Protein AF-A0A521GLN8-F1 (afdb_monomer)

Structure (mmCIF, N/CA/C/O backbone):
data_AF-A0A521GLN8-F1
#
_entry.id   AF-A0A521GLN8-F1
#
loop_
_atom_site.group_PDB
_atom_site.id
_atom_site.type_symbol
_atom_site.label_atom_id
_atom_site.label_alt_id
_atom_site.label_comp_id
_atom_site.label_asym_id
_atom_site.label_entity_id
_atom_site.label_seq_id
_atom_site.pdbx_PDB_ins_code
_atom_site.Cartn_x
_atom_site.Cartn_y
_atom_site.Cartn_z
_atom_site.occupancy
_atom_site.B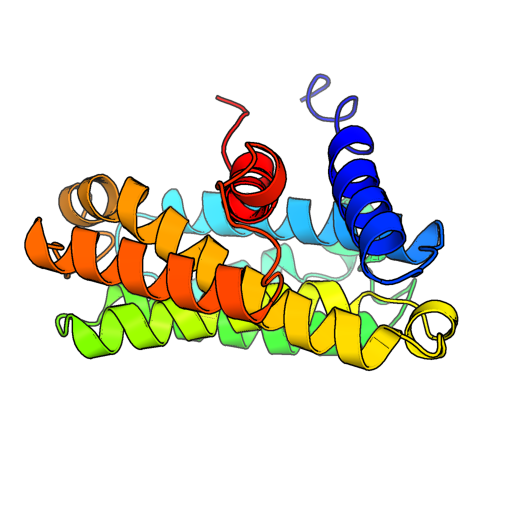_iso_or_equiv
_atom_site.auth_seq_id
_atom_site.auth_comp_id
_atom_site.auth_asym_id
_atom_site.auth_atom_id
_atom_site.pdbx_PDB_model_num
ATOM 1 N N . MET A 1 1 ? 22.378 -2.886 12.777 1.00 43.31 1 MET A N 1
ATOM 2 C CA . MET A 1 1 ? 21.955 -2.463 11.423 1.00 43.31 1 MET A CA 1
ATOM 3 C C . MET A 1 1 ? 22.445 -3.387 10.306 1.00 43.31 1 MET A C 1
ATOM 5 O O . MET A 1 1 ? 21.833 -3.353 9.256 1.00 43.31 1 MET A O 1
ATOM 9 N N . GLU A 1 2 ? 23.444 -4.259 10.505 1.00 36.38 2 GLU A N 1
ATOM 10 C CA . GLU A 1 2 ? 23.950 -5.157 9.438 1.00 36.38 2 GLU A CA 1
ATOM 11 C C . GLU A 1 2 ? 23.049 -6.364 9.086 1.00 36.38 2 GLU A C 1
ATOM 13 O O . GLU A 1 2 ? 23.206 -6.969 8.029 1.00 36.38 2 GLU A O 1
ATOM 18 N N . GLU A 1 3 ? 22.076 -6.739 9.925 1.00 34.47 3 GLU A N 1
ATOM 19 C CA . GLU A 1 3 ? 21.264 -7.949 9.682 1.00 34.47 3 GLU A CA 1
ATOM 20 C C . GLU A 1 3 ? 20.034 -7.710 8.775 1.00 34.47 3 GLU A C 1
ATOM 22 O O . GLU A 1 3 ? 19.452 -8.655 8.235 1.00 34.47 3 GLU A O 1
ATOM 27 N N . VAL A 1 4 ? 19.657 -6.444 8.550 1.00 43.12 4 VAL A N 1
ATOM 28 C CA . VAL A 1 4 ? 18.486 -6.047 7.738 1.00 43.12 4 VAL A CA 1
ATOM 29 C C . VAL A 1 4 ? 18.801 -6.054 6.233 1.00 43.12 4 VAL A C 1
ATOM 31 O O . VAL A 1 4 ? 17.914 -6.278 5.407 1.00 43.12 4 VAL A O 1
ATOM 34 N N . GLU A 1 5 ? 20.067 -5.893 5.841 1.00 40.91 5 GLU A N 1
ATOM 35 C CA . GLU A 1 5 ? 20.466 -5.801 4.428 1.00 40.91 5 GLU A CA 1
ATOM 36 C C . GLU A 1 5 ? 20.380 -7.130 3.664 1.00 40.91 5 GLU A C 1
ATOM 38 O O . GLU A 1 5 ? 20.088 -7.138 2.470 1.00 40.91 5 GLU A O 1
ATOM 43 N N . ARG A 1 6 ? 20.532 -8.285 4.327 1.00 41.47 6 ARG A N 1
ATOM 44 C CA . ARG A 1 6 ? 20.623 -9.585 3.625 1.00 41.47 6 ARG A CA 1
ATOM 45 C C . ARG A 1 6 ? 19.286 -10.263 3.289 1.00 41.47 6 ARG A C 1
ATOM 47 O O . ARG A 1 6 ? 19.294 -11.312 2.651 1.00 41.47 6 ARG A O 1
ATOM 54 N N . ARG A 1 7 ? 18.126 -9.714 3.684 1.00 43.84 7 ARG A N 1
ATOM 55 C CA . ARG A 1 7 ? 16.803 -10.367 3.478 1.00 43.84 7 ARG A CA 1
ATOM 56 C C . ARG A 1 7 ? 15.913 -9.736 2.394 1.00 43.84 7 ARG A C 1
ATOM 58 O O . ARG A 1 7 ? 14.871 -10.317 2.067 1.00 43.84 7 ARG A O 1
ATOM 65 N N . ARG A 1 8 ? 16.330 -8.606 1.807 1.00 50.22 8 ARG A N 1
ATOM 66 C CA . ARG A 1 8 ? 15.530 -7.743 0.908 1.00 50.22 8 ARG A CA 1
ATOM 67 C C . ARG A 1 8 ? 14.998 -8.425 -0.382 1.00 50.22 8 ARG A C 1
ATOM 69 O O . ARG A 1 8 ? 13.812 -8.263 -0.663 1.00 50.22 8 ARG A O 1
ATOM 76 N N . PRO A 1 9 ? 15.751 -9.278 -1.114 1.00 48.75 9 PRO A N 1
ATOM 77 C CA . PRO A 1 9 ? 15.287 -9.831 -2.403 1.00 48.75 9 PRO A CA 1
ATOM 78 C C . PRO A 1 9 ? 14.216 -10.934 -2.295 1.00 48.75 9 PRO A C 1
ATOM 80 O O . PRO A 1 9 ? 13.487 -11.210 -3.248 1.00 48.75 9 PRO A O 1
ATOM 83 N N . SER A 1 10 ? 14.101 -11.603 -1.140 1.00 59.25 10 SER A N 1
ATOM 84 C CA . SER A 1 10 ? 13.395 -12.895 -1.051 1.00 59.25 10 SER A CA 1
ATOM 85 C C . SER A 1 10 ? 11.862 -12.818 -1.096 1.00 59.25 10 SER A C 1
ATOM 87 O O . SER A 1 10 ? 11.209 -13.837 -1.335 1.00 59.25 10 SER A O 1
ATOM 89 N N . ARG A 1 11 ? 11.270 -11.644 -0.831 1.00 67.44 11 ARG A N 1
ATOM 90 C CA . ARG A 1 11 ? 9.807 -11.473 -0.729 1.00 67.44 11 ARG A CA 1
ATOM 91 C C . ARG A 1 11 ? 9.187 -10.921 -2.003 1.00 67.44 11 ARG A C 1
ATOM 93 O O . A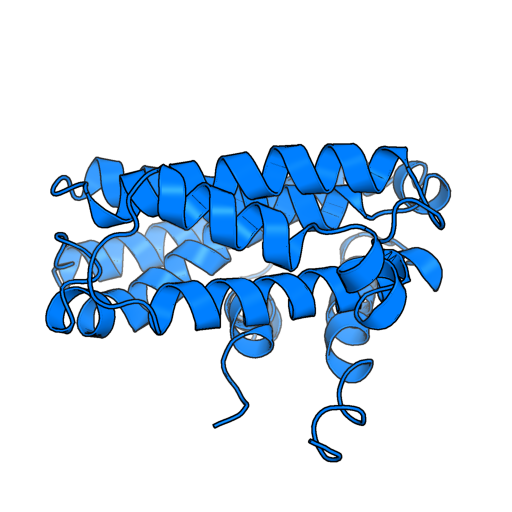RG A 1 11 ? 8.209 -11.495 -2.470 1.00 67.44 11 ARG A O 1
ATOM 100 N N . VAL A 1 12 ? 9.782 -9.884 -2.591 1.00 77.31 12 VAL A N 1
ATOM 101 C CA . VAL A 1 12 ? 9.307 -9.326 -3.866 1.00 77.31 12 VAL A CA 1
ATOM 102 C C . VAL A 1 12 ? 9.364 -10.376 -4.967 1.00 77.31 12 VAL A C 1
ATOM 104 O O . VAL A 1 12 ? 8.369 -10.563 -5.660 1.00 77.31 12 VAL A O 1
ATOM 107 N N . GLY A 1 13 ? 10.439 -11.174 -5.011 1.00 77.62 13 GLY A N 1
ATOM 108 C CA . GLY A 1 13 ? 10.550 -12.311 -5.926 1.00 77.62 13 GLY A CA 1
ATOM 109 C C . GLY A 1 13 ? 9.404 -13.327 -5.809 1.00 77.62 13 GLY A C 1
ATOM 110 O O . GLY A 1 13 ? 9.037 -13.958 -6.792 1.00 77.62 13 GLY A O 1
ATOM 111 N N . ARG A 1 14 ? 8.778 -13.473 -4.630 1.00 78.38 14 ARG A N 1
ATOM 112 C CA . ARG A 1 14 ? 7.588 -14.330 -4.475 1.00 78.38 14 ARG A CA 1
ATOM 113 C C . ARG A 1 14 ? 6.336 -13.675 -5.043 1.00 78.38 14 ARG A C 1
ATOM 115 O O . ARG A 1 14 ? 5.504 -14.381 -5.600 1.00 78.38 14 ARG A O 1
ATOM 122 N N . TYR A 1 15 ? 6.172 -12.362 -4.889 1.00 77.12 15 TYR A N 1
ATOM 123 C CA . TYR A 1 15 ? 5.013 -11.651 -5.438 1.00 77.12 15 TYR A CA 1
ATOM 124 C C . TYR A 1 15 ? 5.060 -11.618 -6.955 1.00 77.12 15 TYR A C 1
ATOM 126 O O . TYR A 1 15 ? 4.051 -11.925 -7.585 1.00 77.12 15 TYR A O 1
ATOM 134 N N . SER A 1 16 ? 6.225 -11.316 -7.527 1.00 84.50 16 SER A N 1
ATOM 135 C CA . SER A 1 16 ? 6.416 -11.346 -8.973 1.00 84.50 16 SER A CA 1
ATOM 136 C C . SER A 1 16 ? 6.277 -12.759 -9.530 1.00 84.50 16 SER A C 1
ATOM 138 O O . SER A 1 16 ? 5.596 -12.920 -10.536 1.00 84.50 16 SER A O 1
ATOM 140 N N . ALA A 1 17 ? 6.783 -13.793 -8.845 1.00 81.38 17 ALA A N 1
ATOM 141 C CA . ALA A 1 17 ? 6.547 -15.185 -9.243 1.00 81.38 17 ALA A CA 1
ATOM 142 C C . ALA A 1 17 ? 5.055 -15.549 -9.239 1.00 81.38 17 ALA A C 1
ATOM 144 O O . ALA A 1 17 ? 4.552 -16.089 -10.215 1.00 81.38 17 ALA A O 1
ATOM 145 N N . ILE A 1 18 ? 4.314 -15.198 -8.182 1.00 82.19 18 ILE A N 1
ATOM 146 C CA . ILE A 1 18 ? 2.869 -15.456 -8.126 1.00 82.19 18 ILE A CA 1
ATOM 147 C C . ILE A 1 18 ? 2.135 -14.689 -9.228 1.00 82.19 18 ILE A C 1
ATOM 149 O O . ILE A 1 18 ? 1.256 -15.239 -9.887 1.00 82.19 18 ILE A O 1
ATOM 153 N N . ALA A 1 19 ? 2.459 -13.415 -9.431 1.00 84.81 19 ALA A N 1
ATOM 154 C CA . ALA A 1 19 ? 1.845 -12.631 -10.489 1.00 84.81 19 ALA A CA 1
ATOM 155 C C . ALA A 1 19 ? 2.188 -13.200 -11.883 1.00 84.81 19 ALA A C 1
ATOM 157 O O . ALA A 1 19 ? 1.313 -13.258 -12.748 1.00 84.81 19 ALA A O 1
ATOM 158 N N . GLY A 1 20 ? 3.402 -13.719 -12.069 1.00 87.06 20 GLY A N 1
ATOM 159 C CA . GLY A 1 20 ? 3.799 -14.479 -13.251 1.00 87.06 20 GLY A CA 1
ATOM 160 C C . GLY A 1 20 ? 2.980 -15.749 -13.443 1.00 87.06 20 GLY A C 1
ATOM 161 O O . GLY A 1 20 ? 2.383 -15.927 -14.500 1.00 87.06 20 GLY A O 1
ATOM 162 N N . ASP A 1 21 ? 2.839 -16.574 -12.410 1.00 85.38 21 ASP A N 1
ATOM 163 C CA . ASP A 1 21 ? 2.072 -17.822 -12.474 1.00 85.38 21 ASP A CA 1
ATOM 164 C C . ASP A 1 21 ? 0.581 -17.587 -12.757 1.00 85.38 21 ASP A C 1
ATOM 166 O O . ASP A 1 21 ? -0.065 -18.366 -13.460 1.00 85.38 21 ASP A O 1
ATOM 170 N N . LEU A 1 22 ? 0.003 -16.527 -12.183 1.00 84.81 22 LEU A N 1
ATOM 171 C CA . LEU A 1 22 ? -1.437 -16.274 -12.258 1.00 84.81 22 LEU A CA 1
ATOM 172 C C . LEU A 1 22 ? -1.859 -15.465 -13.485 1.00 84.81 22 LEU A C 1
ATOM 174 O O . LEU A 1 22 ? -2.988 -15.626 -13.957 1.00 84.81 22 LEU A O 1
ATOM 178 N N . TYR A 1 23 ? -0.994 -14.578 -13.970 1.00 89.69 23 TYR A N 1
ATOM 179 C CA . TYR A 1 23 ? -1.331 -13.614 -15.019 1.00 89.69 23 TYR A CA 1
ATOM 180 C C . TYR A 1 23 ? -0.389 -13.682 -16.223 1.00 89.69 23 TYR A C 1
ATOM 182 O O . TYR A 1 23 ? -0.633 -12.996 -17.212 1.00 89.69 23 TYR A O 1
ATOM 190 N N . GLY A 1 24 ? 0.670 -14.491 -16.178 1.00 92.44 24 GLY A N 1
ATOM 191 C CA . GLY A 1 24 ? 1.683 -14.538 -17.231 1.00 92.44 24 GLY A CA 1
ATOM 192 C C . GLY A 1 24 ? 2.504 -13.252 -17.333 1.00 92.44 24 GLY A C 1
ATOM 193 O O . GLY A 1 24 ? 2.981 -12.941 -18.419 1.00 92.44 24 GLY A O 1
ATOM 194 N N . ILE A 1 25 ? 2.623 -12.482 -16.242 1.00 94.00 25 ILE A N 1
ATOM 195 C CA . ILE A 1 25 ? 3.433 -11.257 -16.207 1.00 94.00 25 ILE A CA 1
ATOM 196 C C . ILE A 1 25 ? 4.874 -11.598 -15.844 1.00 94.00 25 ILE A C 1
ATOM 198 O O . ILE A 1 25 ? 5.131 -12.198 -14.803 1.00 94.00 25 ILE A O 1
ATOM 202 N N . THR A 1 26 ? 5.825 -11.174 -16.667 1.00 95.25 26 THR A N 1
ATOM 203 C CA . THR A 1 26 ? 7.254 -11.328 -16.358 1.00 95.25 26 THR A CA 1
ATOM 204 C C . THR A 1 26 ? 7.805 -9.998 -15.885 1.00 95.25 26 THR A C 1
ATOM 206 O O . THR A 1 26 ? 7.843 -9.069 -16.678 1.00 95.25 26 THR A O 1
ATOM 209 N N . PHE A 1 27 ? 8.216 -9.905 -14.621 1.00 92.56 27 PHE A N 1
ATOM 210 C CA . PHE A 1 27 ? 8.743 -8.670 -14.035 1.00 92.56 27 PHE A CA 1
ATOM 211 C C . PHE A 1 27 ? 10.242 -8.521 -14.300 1.00 92.56 27 PHE A C 1
ATOM 213 O O . PHE A 1 27 ? 11.008 -9.451 -14.040 1.00 92.56 27 PHE A O 1
ATOM 220 N N . ASP A 1 28 ? 10.657 -7.345 -14.763 1.00 94.12 28 ASP A N 1
ATOM 221 C CA . ASP A 1 28 ? 12.060 -6.983 -14.939 1.00 94.12 28 ASP A CA 1
ATOM 222 C C . ASP A 1 28 ? 12.741 -6.661 -13.597 1.00 94.12 28 ASP A C 1
ATOM 224 O O . ASP A 1 28 ? 12.122 -6.611 -12.526 1.00 94.12 28 ASP A O 1
ATOM 228 N N . VAL A 1 29 ? 14.065 -6.514 -13.642 1.00 92.12 29 VAL A N 1
ATOM 229 C CA . VAL A 1 29 ? 14.881 -6.251 -12.449 1.00 92.12 29 VAL A CA 1
ATOM 230 C C . VAL A 1 29 ? 14.558 -4.880 -11.853 1.00 92.12 29 VAL A C 1
ATOM 232 O O . VAL A 1 29 ? 14.479 -4.766 -10.633 1.00 92.12 29 VAL A O 1
ATOM 235 N N . GLU A 1 30 ? 14.320 -3.875 -12.697 1.00 92.00 30 GLU A N 1
ATOM 236 C CA . GLU A 1 30 ? 14.017 -2.498 -12.290 1.00 92.00 30 GLU A CA 1
ATOM 237 C C . GLU A 1 30 ? 12.717 -2.423 -11.481 1.00 92.00 30 GLU A C 1
ATOM 239 O O . GLU A 1 30 ? 12.706 -1.940 -10.352 1.00 92.00 30 GLU A O 1
ATOM 244 N N . THR A 1 31 ? 11.637 -3.008 -11.996 1.00 91.44 31 THR A N 1
ATOM 245 C CA . THR A 1 31 ? 10.334 -3.067 -11.329 1.00 91.44 31 THR A CA 1
ATOM 246 C C . THR A 1 31 ? 10.431 -3.817 -10.004 1.00 91.44 31 THR A C 1
ATOM 248 O O . THR A 1 31 ? 9.882 -3.371 -8.998 1.00 91.44 31 THR A O 1
ATOM 251 N N . ASN A 1 32 ? 11.141 -4.952 -9.966 1.00 91.81 32 ASN A N 1
ATOM 252 C CA . ASN A 1 32 ? 11.335 -5.691 -8.717 1.00 91.81 32 ASN A CA 1
ATOM 253 C C . ASN A 1 32 ? 12.144 -4.877 -7.687 1.00 91.81 32 ASN A C 1
ATOM 255 O O . ASN A 1 32 ? 11.828 -4.933 -6.497 1.00 91.81 32 ASN A O 1
ATOM 259 N N . ALA A 1 33 ? 13.161 -4.126 -8.117 1.00 91.19 33 ALA A N 1
ATOM 260 C CA . ALA A 1 33 ? 13.941 -3.254 -7.241 1.00 91.19 33 ALA A CA 1
ATOM 261 C C . ALA A 1 33 ? 13.082 -2.103 -6.695 1.00 91.19 33 ALA A C 1
ATOM 263 O O . ALA A 1 33 ? 12.997 -1.927 -5.480 1.00 91.19 33 ALA A O 1
ATOM 264 N N . ALA A 1 34 ? 12.336 -1.415 -7.564 1.00 90.06 34 ALA A N 1
ATOM 265 C CA . ALA A 1 34 ? 11.422 -0.347 -7.173 1.00 90.06 34 ALA A CA 1
ATOM 266 C C . ALA A 1 34 ? 10.315 -0.837 -6.227 1.00 90.06 34 ALA A C 1
ATOM 268 O O . ALA A 1 34 ? 9.994 -0.168 -5.248 1.00 90.06 34 ALA A O 1
ATOM 269 N N . TRP A 1 35 ? 9.766 -2.035 -6.447 1.00 91.12 35 TRP A N 1
ATOM 270 C CA . TRP A 1 35 ? 8.817 -2.648 -5.513 1.00 91.12 35 TRP A CA 1
ATOM 271 C C . TRP A 1 35 ? 9.444 -2.932 -4.150 1.00 91.12 35 TRP A C 1
ATOM 273 O O . TRP A 1 35 ? 8.796 -2.714 -3.127 1.00 91.12 35 TRP A O 1
ATOM 283 N N . ALA A 1 36 ? 10.680 -3.437 -4.119 1.00 89.25 36 ALA A N 1
ATOM 284 C CA . ALA A 1 36 ? 11.383 -3.725 -2.873 1.00 89.25 36 ALA A CA 1
ATOM 285 C C . ALA A 1 36 ? 11.641 -2.446 -2.075 1.00 89.25 36 ALA A C 1
ATOM 287 O O . ALA A 1 36 ? 11.314 -2.402 -0.885 1.00 89.25 36 ALA A O 1
ATOM 288 N N . ASP A 1 37 ? 12.148 -1.412 -2.744 1.00 90.88 37 ASP A N 1
ATOM 289 C CA . ASP A 1 37 ? 12.398 -0.106 -2.146 1.00 90.88 37 ASP A CA 1
ATOM 290 C C . ASP A 1 37 ? 11.096 0.530 -1.665 1.00 90.88 37 ASP A C 1
ATOM 292 O O . ASP A 1 37 ? 11.030 0.991 -0.531 1.00 90.88 37 ASP A O 1
ATOM 296 N N . PHE A 1 38 ? 10.023 0.472 -2.459 1.00 89.31 38 PHE A N 1
ATOM 297 C CA . PHE A 1 38 ? 8.731 1.036 -2.073 1.00 89.31 38 PHE A CA 1
ATOM 298 C C . PHE A 1 38 ? 8.152 0.351 -0.837 1.00 89.31 38 PHE A C 1
ATOM 300 O O . PHE A 1 38 ? 7.770 1.008 0.130 1.00 89.31 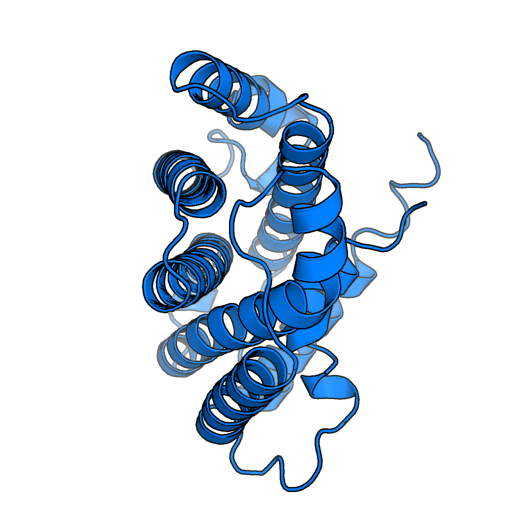38 PHE A O 1
ATOM 307 N N . ILE A 1 39 ? 8.123 -0.981 -0.840 1.00 86.69 39 ILE A N 1
ATOM 308 C CA . ILE A 1 39 ? 7.630 -1.760 0.295 1.00 86.69 39 ILE A CA 1
ATOM 309 C C . ILE A 1 39 ? 8.446 -1.435 1.548 1.00 86.69 39 ILE A C 1
ATOM 311 O O . ILE A 1 39 ? 7.871 -1.254 2.618 1.00 86.69 39 ILE A O 1
ATOM 315 N N . HIS A 1 40 ? 9.767 -1.323 1.434 1.00 85.94 40 HIS A N 1
ATOM 316 C CA . HIS A 1 40 ? 10.615 -0.992 2.573 1.00 85.94 40 HIS A CA 1
ATOM 317 C C . HIS A 1 40 ? 10.420 0.460 3.041 1.00 85.94 40 HIS A C 1
ATOM 319 O O . HIS A 1 40 ? 10.264 0.690 4.237 1.00 85.94 40 HIS A O 1
ATOM 325 N N . LEU A 1 41 ? 10.318 1.427 2.130 1.00 88.50 41 LEU A N 1
ATOM 326 C CA . LEU A 1 41 ? 10.017 2.820 2.460 1.00 88.50 41 LEU A CA 1
ATOM 327 C C . LEU A 1 41 ? 8.707 2.930 3.250 1.00 88.50 41 LEU A C 1
ATOM 329 O O . LEU A 1 41 ? 8.672 3.573 4.297 1.00 88.50 41 LEU A O 1
ATOM 333 N N . THR A 1 42 ? 7.650 2.242 2.803 1.00 87.12 42 THR A N 1
ATOM 334 C CA . THR A 1 42 ? 6.362 2.246 3.516 1.00 87.12 42 THR A CA 1
ATOM 335 C C . THR A 1 42 ? 6.459 1.663 4.924 1.00 87.12 42 THR A C 1
ATOM 337 O O . THR A 1 42 ? 5.813 2.183 5.821 1.00 87.12 42 THR A O 1
ATOM 340 N N . GLN A 1 43 ? 7.329 0.677 5.163 1.00 83.62 43 GLN A N 1
ATOM 341 C CA . GLN A 1 43 ? 7.566 0.129 6.509 1.00 83.62 43 GLN A CA 1
ATOM 342 C C . GLN A 1 43 ? 8.187 1.151 7.441 1.00 83.62 43 GLN A C 1
ATOM 344 O O . GLN A 1 43 ? 7.775 1.271 8.592 1.00 83.62 43 GLN A O 1
ATOM 349 N N . ILE A 1 44 ? 9.190 1.878 6.948 1.00 86.19 44 ILE A N 1
ATOM 350 C CA . ILE A 1 44 ? 9.852 2.913 7.738 1.00 86.19 44 ILE A CA 1
ATOM 351 C C . ILE A 1 44 ? 8.871 4.048 8.033 1.00 86.19 44 ILE A C 1
ATOM 353 O O . ILE A 1 44 ? 8.839 4.554 9.155 1.00 86.19 44 ILE A O 1
ATOM 357 N N . MET A 1 45 ? 8.064 4.435 7.043 1.00 86.25 45 MET A N 1
ATOM 358 C CA . MET A 1 45 ? 7.036 5.455 7.219 1.00 86.25 45 MET A CA 1
ATOM 359 C C . MET A 1 45 ? 5.981 5.008 8.236 1.00 86.25 45 MET A C 1
ATOM 361 O O . MET A 1 45 ? 5.725 5.753 9.175 1.00 86.25 45 MET A O 1
ATOM 365 N N . ASP A 1 46 ? 5.429 3.800 8.110 1.00 83.06 46 ASP A N 1
ATOM 366 C CA . ASP A 1 46 ? 4.426 3.259 9.037 1.00 83.06 46 ASP A CA 1
ATOM 367 C C . ASP A 1 46 ? 4.983 3.144 10.465 1.00 83.06 46 ASP A C 1
ATOM 369 O O . ASP A 1 46 ? 4.339 3.586 11.412 1.00 83.06 46 ASP A O 1
ATOM 373 N N . ALA A 1 47 ? 6.222 2.668 10.636 1.00 83.94 47 ALA A N 1
ATOM 374 C CA . ALA A 1 47 ? 6.872 2.625 11.946 1.00 83.94 47 ALA A CA 1
ATOM 375 C C . ALA A 1 47 ? 7.021 4.025 12.570 1.00 83.94 47 ALA A C 1
ATOM 377 O O . ALA A 1 47 ? 6.749 4.211 13.753 1.00 83.94 47 ALA A O 1
ATOM 378 N N . ALA A 1 48 ? 7.389 5.034 11.774 1.00 83.94 48 ALA A N 1
ATOM 379 C CA . ALA A 1 48 ? 7.468 6.414 12.253 1.00 83.94 48 ALA A CA 1
ATOM 380 C C . ALA A 1 48 ? 6.088 6.991 12.629 1.00 83.94 48 ALA A C 1
ATOM 382 O O . ALA A 1 48 ? 5.978 7.781 13.571 1.00 83.94 48 ALA A O 1
ATOM 383 N N . LEU A 1 49 ? 5.031 6.590 11.912 1.00 80.06 49 LEU A N 1
ATOM 384 C CA . LEU A 1 49 ? 3.647 6.951 12.233 1.00 80.06 49 LEU A CA 1
ATOM 385 C C . LEU A 1 49 ? 3.155 6.300 13.532 1.00 80.06 49 LEU A C 1
ATOM 387 O O . LEU A 1 49 ? 2.344 6.914 14.232 1.00 80.06 49 LEU A O 1
ATOM 391 N N . ASP A 1 50 ? 3.622 5.089 13.831 1.00 76.44 50 ASP A N 1
ATOM 392 C CA . ASP A 1 50 ? 3.284 4.331 15.041 1.00 76.44 50 ASP A CA 1
ATOM 393 C C . ASP A 1 50 ? 4.064 4.813 16.274 1.00 76.44 50 ASP A C 1
ATOM 395 O O . ASP A 1 50 ? 3.529 4.821 17.383 1.00 76.44 50 ASP A O 1
ATOM 399 N N . ASP A 1 51 ? 5.313 5.251 16.090 1.00 78.75 51 ASP A N 1
ATOM 400 C CA . ASP A 1 51 ? 6.159 5.778 17.167 1.00 78.75 51 ASP A CA 1
ATOM 401 C C . ASP A 1 51 ? 5.761 7.201 17.599 1.00 78.75 51 ASP A C 1
ATOM 403 O O . ASP A 1 51 ? 6.181 7.669 18.662 1.00 78.75 51 ASP A O 1
ATOM 407 N N . THR A 1 52 ? 4.941 7.903 16.808 1.00 72.38 52 THR A N 1
ATOM 408 C CA . THR A 1 52 ? 4.482 9.252 17.158 1.00 72.38 52 THR A CA 1
ATOM 409 C C . THR A 1 52 ? 3.288 9.196 18.124 1.00 72.38 52 THR A C 1
ATOM 411 O O . THR A 1 52 ? 2.229 8.680 17.755 1.00 72.38 52 THR A O 1
ATOM 414 N N . PRO A 1 53 ? 3.392 9.748 19.352 1.00 66.31 53 PRO A N 1
ATOM 415 C CA . PRO A 1 53 ? 2.310 9.685 20.329 1.00 66.31 53 PRO A CA 1
ATOM 416 C C . PRO A 1 53 ? 1.069 10.459 19.865 1.00 66.31 53 PRO A C 1
ATOM 418 O O . PRO A 1 53 ? 1.097 11.678 19.720 1.00 66.31 53 PRO A O 1
ATOM 421 N N . GLY A 1 54 ? -0.055 9.760 19.706 1.00 67.50 54 GLY A N 1
ATOM 422 C CA . GLY A 1 54 ? -1.341 10.376 19.378 1.00 67.50 54 GLY A CA 1
ATOM 423 C C . GLY A 1 54 ? -1.585 10.550 17.876 1.00 67.50 54 GLY A C 1
ATOM 424 O O . GLY A 1 54 ? -1.199 9.717 17.055 1.00 67.50 54 GLY A O 1
ATOM 425 N N . TRP A 1 55 ? -2.341 11.585 17.506 1.00 74.19 55 TRP A N 1
ATOM 426 C CA . TRP A 1 55 ? -2.681 11.848 16.107 1.00 74.19 55 TRP A CA 1
ATOM 427 C C . TRP A 1 55 ? -1.748 12.904 15.543 1.00 74.19 55 TRP A C 1
ATOM 429 O O . TRP A 1 55 ? -1.692 14.010 16.074 1.00 74.19 55 TRP A O 1
ATOM 439 N N . LEU A 1 56 ? -1.107 12.587 14.420 1.00 75.62 56 LEU A N 1
ATOM 440 C CA . LEU A 1 56 ? -0.337 13.570 13.674 1.00 75.62 56 LEU A CA 1
ATOM 441 C C . LEU A 1 56 ? -1.254 14.679 13.170 1.00 75.62 56 LEU A C 1
ATOM 443 O O . LEU A 1 56 ? -2.266 14.438 12.492 1.00 75.62 56 LEU A O 1
ATOM 447 N N . ASN A 1 57 ? -0.883 15.910 13.485 1.00 83.56 57 ASN A N 1
ATOM 448 C CA . ASN A 1 57 ? -1.471 17.072 12.856 1.00 83.56 57 ASN A CA 1
ATOM 449 C C . ASN A 1 57 ? -0.959 17.211 11.404 1.00 83.56 57 ASN A C 1
ATOM 451 O O . ASN A 1 57 ? -0.191 16.392 10.889 1.00 83.56 57 ASN A O 1
ATOM 455 N N . GLU A 1 58 ? -1.466 18.217 10.692 1.00 83.69 58 GLU A N 1
ATOM 456 C CA . GLU A 1 58 ? -1.111 18.442 9.287 1.00 83.69 58 GLU A CA 1
ATOM 457 C C . GLU A 1 58 ? 0.376 18.713 9.094 1.00 83.69 58 GLU A C 1
ATOM 459 O O . GLU A 1 58 ? 1.000 18.104 8.230 1.00 83.69 58 GLU A O 1
ATOM 464 N N . GLN A 1 59 ? 0.934 19.570 9.943 1.00 86.81 59 GLN A N 1
ATOM 465 C CA . GLN A 1 59 ? 2.324 19.979 9.874 1.00 86.81 59 GLN A CA 1
ATOM 466 C C . GLN A 1 59 ? 3.263 18.799 10.141 1.00 86.81 59 GLN A C 1
ATOM 468 O O . GLN A 1 59 ? 4.187 18.574 9.367 1.00 86.81 59 GLN A O 1
ATOM 473 N N . GLU A 1 60 ? 2.995 17.993 11.169 1.00 86.62 60 GLU A N 1
ATOM 474 C CA . GLU A 1 60 ? 3.822 16.818 11.483 1.00 86.62 60 GLU A CA 1
ATOM 475 C C . GLU A 1 60 ? 3.768 15.776 10.351 1.00 86.62 60 GLU A C 1
ATOM 477 O O . GLU A 1 60 ? 4.779 15.175 9.989 1.00 86.62 60 GLU A O 1
ATOM 482 N N . SER A 1 61 ? 2.596 15.601 9.727 1.00 85.25 61 SER A N 1
ATOM 483 C CA . SER A 1 61 ? 2.452 14.730 8.552 1.00 85.25 61 SER A CA 1
ATOM 484 C C . SER A 1 61 ? 3.272 15.242 7.362 1.00 85.25 61 SER A C 1
ATOM 486 O O . SER A 1 61 ? 3.890 14.457 6.643 1.00 85.25 61 SER A O 1
ATOM 488 N N . GLU A 1 62 ? 3.291 16.559 7.141 1.00 87.62 62 GLU A N 1
ATOM 489 C CA . GLU A 1 62 ? 4.110 17.188 6.104 1.00 87.62 62 GLU A CA 1
ATOM 490 C C . GLU A 1 62 ? 5.608 17.076 6.389 1.00 87.62 62 GLU A C 1
ATOM 492 O O . GLU A 1 62 ? 6.385 16.877 5.458 1.00 87.62 62 GLU A O 1
ATOM 497 N N . GLU A 1 63 ? 6.027 17.184 7.648 1.00 89.94 63 GLU A N 1
ATOM 498 C CA . GLU A 1 63 ? 7.423 17.020 8.059 1.00 89.94 63 GLU A CA 1
ATOM 499 C C . GLU A 1 63 ? 7.907 15.582 7.840 1.00 89.94 63 GLU A C 1
ATOM 501 O O . GLU A 1 63 ? 8.978 15.381 7.261 1.00 89.94 63 GLU A O 1
ATOM 506 N N . LEU A 1 64 ? 7.094 14.577 8.189 1.00 88.62 64 LEU A N 1
ATOM 507 C CA . LEU A 1 64 ? 7.396 13.175 7.880 1.00 88.62 64 LEU A CA 1
ATOM 508 C C . LEU A 1 64 ? 7.479 12.938 6.368 1.00 88.62 64 LEU A C 1
ATOM 510 O O . LEU A 1 64 ? 8.416 12.295 5.898 1.00 88.62 64 LEU A O 1
ATOM 514 N N . LEU A 1 65 ? 6.547 13.489 5.586 1.00 89.50 65 LEU A N 1
ATOM 515 C CA . LEU A 1 65 ? 6.603 13.388 4.125 1.00 89.50 65 LEU A CA 1
ATOM 516 C C . LEU A 1 65 ? 7.850 14.044 3.547 1.00 89.50 65 LEU A C 1
ATOM 518 O O . LEU A 1 65 ? 8.487 13.454 2.681 1.00 89.50 65 LEU A O 1
ATOM 522 N N . LYS A 1 66 ? 8.206 15.242 4.021 1.00 91.38 66 LYS A N 1
ATOM 523 C CA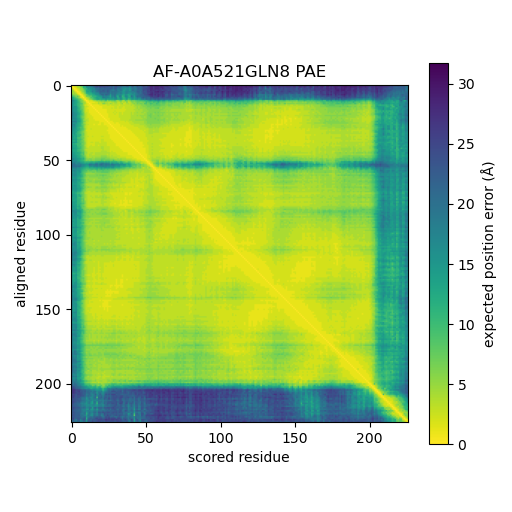 . LYS A 1 66 ? 9.428 15.930 3.597 1.00 91.38 66 LYS A CA 1
ATOM 524 C C . LYS A 1 66 ? 10.652 15.083 3.899 1.00 91.38 66 LYS A C 1
ATOM 526 O O . LYS A 1 66 ? 11.502 14.988 3.037 1.00 91.38 66 LYS A O 1
ATOM 531 N N . LYS A 1 67 ? 10.715 14.444 5.068 1.00 92.25 67 LYS A N 1
ATOM 532 C CA . LYS A 1 67 ? 11.827 13.569 5.453 1.00 92.25 67 LYS A CA 1
ATOM 533 C C . LYS A 1 67 ? 11.942 12.335 4.553 1.00 92.25 67 LYS A C 1
ATOM 535 O O . LYS A 1 67 ? 13.024 12.046 4.063 1.00 92.25 67 LYS A O 1
ATOM 540 N N . TYR A 1 68 ? 10.849 11.594 4.366 1.00 92.12 68 TYR A N 1
ATOM 541 C CA . TYR A 1 68 ? 10.892 10.280 3.709 1.00 92.12 68 TYR A CA 1
ATOM 542 C C . TYR A 1 68 ? 10.784 10.333 2.184 1.00 92.12 68 TYR A C 1
ATOM 544 O O . TYR A 1 68 ? 11.167 9.379 1.517 1.00 92.12 68 TYR A O 1
ATOM 552 N N . ILE A 1 69 ? 10.281 11.437 1.632 1.00 92.56 69 ILE A N 1
ATOM 553 C CA . ILE A 1 69 ? 10.228 11.695 0.187 1.00 92.56 69 ILE A CA 1
ATOM 554 C C . ILE A 1 69 ? 11.293 12.736 -0.208 1.00 92.56 69 ILE A C 1
ATOM 556 O O . ILE A 1 69 ? 11.246 13.293 -1.301 1.00 92.56 69 ILE A O 1
ATOM 560 N N . ASP A 1 70 ? 12.258 13.029 0.670 1.00 94.31 70 ASP A N 1
ATOM 561 C CA . ASP A 1 70 ? 13.387 13.888 0.320 1.00 94.31 70 ASP A CA 1
ATOM 562 C C . ASP A 1 70 ? 14.231 13.225 -0.788 1.00 94.31 70 ASP A C 1
ATOM 564 O O . ASP A 1 70 ? 14.601 12.056 -0.650 1.00 94.31 70 ASP A O 1
ATOM 568 N N . PRO A 1 71 ? 14.571 13.940 -1.876 1.00 94.75 71 PRO A N 1
ATOM 569 C CA . PRO A 1 71 ? 15.390 13.387 -2.947 1.00 94.75 71 PRO A CA 1
ATOM 570 C C . PRO A 1 71 ? 16.729 12.805 -2.490 1.00 94.75 71 PRO A C 1
ATOM 572 O O . PRO A 1 71 ? 17.125 11.767 -3.005 1.00 94.75 71 PRO A O 1
ATOM 575 N N . GLN A 1 72 ? 17.426 13.440 -1.540 1.00 95.25 72 GLN A N 1
ATOM 576 C CA . GLN A 1 72 ? 18.731 12.962 -1.069 1.00 95.25 72 GLN A CA 1
ATOM 577 C C . GLN A 1 72 ? 18.574 11.713 -0.203 1.00 95.25 72 GLN A C 1
ATOM 579 O O . GLN A 1 72 ? 19.367 10.782 -0.320 1.00 95.25 72 GLN A O 1
ATOM 584 N N . PHE A 1 73 ? 17.531 11.669 0.632 1.00 94.44 73 PHE A N 1
ATOM 585 C CA . PHE A 1 73 ? 17.182 10.473 1.396 1.00 94.44 73 PHE A CA 1
ATOM 586 C C . PHE A 1 73 ? 16.856 9.290 0.477 1.00 94.44 73 PHE A C 1
ATOM 588 O O . PHE A 1 73 ? 17.377 8.194 0.678 1.00 94.44 73 PHE A O 1
ATOM 595 N N . LEU A 1 74 ? 16.031 9.511 -0.553 1.00 94.75 74 LEU A N 1
ATOM 596 C CA . LEU A 1 74 ? 15.698 8.467 -1.521 1.00 94.75 74 LEU A CA 1
ATOM 597 C C . LEU A 1 74 ? 16.928 8.018 -2.314 1.00 94.75 74 LEU A C 1
ATOM 599 O O . LEU A 1 74 ? 17.121 6.823 -2.470 1.00 94.75 74 LEU A O 1
ATOM 603 N N . GLU A 1 75 ? 17.790 8.932 -2.759 1.00 94.56 75 GLU A N 1
ATOM 604 C CA . GLU A 1 75 ? 19.028 8.575 -3.468 1.00 94.56 75 GLU A CA 1
ATOM 605 C C . GLU A 1 75 ? 19.929 7.650 -2.634 1.00 94.56 75 GLU A C 1
ATOM 607 O O . GLU A 1 75 ? 20.501 6.696 -3.157 1.00 94.56 75 GLU A O 1
ATOM 612 N N . ALA A 1 76 ? 20.044 7.922 -1.331 1.00 93.69 76 ALA A N 1
ATOM 613 C CA . ALA A 1 76 ? 20.913 7.170 -0.433 1.00 93.69 76 ALA A CA 1
ATOM 614 C C . ALA A 1 76 ? 20.324 5.810 -0.022 1.00 93.69 76 ALA A C 1
ATOM 616 O O . ALA A 1 76 ? 21.039 4.809 -0.007 1.00 93.69 76 ALA A O 1
ATOM 617 N N . GLU A 1 77 ? 19.035 5.768 0.325 1.00 93.25 77 GLU A N 1
ATOM 618 C CA . GLU A 1 77 ? 18.419 4.608 0.989 1.00 93.25 77 GLU A CA 1
ATOM 619 C C . GLU A 1 77 ? 17.499 3.788 0.068 1.00 93.25 77 GLU A C 1
ATOM 621 O O . GLU A 1 77 ? 17.299 2.591 0.296 1.00 93.25 77 GLU A O 1
ATOM 626 N N . PHE A 1 78 ? 16.940 4.421 -0.969 1.00 94.19 78 PHE A N 1
ATOM 627 C CA . PHE A 1 78 ? 15.909 3.876 -1.863 1.00 94.19 78 PHE A CA 1
ATOM 628 C C . PHE A 1 78 ? 16.137 4.300 -3.325 1.00 94.19 78 PHE A C 1
ATOM 630 O O . PHE A 1 78 ? 15.255 4.920 -3.935 1.00 94.19 78 PHE A O 1
ATOM 637 N N . PRO A 1 79 ? 17.316 4.011 -3.903 1.00 93.44 79 PRO A N 1
ATOM 638 C CA . PRO A 1 79 ? 17.752 4.603 -5.167 1.00 93.44 79 PRO A CA 1
ATOM 639 C C . PRO A 1 79 ? 16.794 4.321 -6.333 1.00 93.44 79 PRO A C 1
ATOM 641 O O . PRO A 1 79 ? 16.662 5.150 -7.229 1.00 93.44 79 PRO A O 1
ATOM 644 N N . SER A 1 80 ? 16.051 3.207 -6.308 1.00 92.94 80 SER A N 1
ATOM 645 C CA . SER A 1 80 ? 15.076 2.874 -7.362 1.00 92.94 80 SER A CA 1
ATOM 646 C C . SER A 1 80 ? 13.842 3.792 -7.364 1.00 92.94 80 SER A C 1
ATOM 648 O O . SER A 1 80 ? 13.052 3.775 -8.306 1.00 92.94 80 SER A O 1
ATOM 650 N N . LEU A 1 81 ? 13.641 4.574 -6.300 1.00 92.62 81 LEU A N 1
ATOM 651 C CA . LEU A 1 81 ? 12.556 5.550 -6.152 1.00 92.62 81 LEU A CA 1
ATOM 652 C C . LEU A 1 81 ? 13.034 7.000 -6.287 1.00 92.62 81 LEU A C 1
ATOM 654 O O . LEU A 1 81 ? 12.216 7.922 -6.226 1.00 92.62 81 LEU A O 1
ATOM 658 N N . ALA A 1 82 ? 14.344 7.213 -6.418 1.00 93.69 82 ALA A N 1
ATOM 659 C CA . ALA A 1 82 ? 14.923 8.541 -6.477 1.00 93.69 82 ALA A CA 1
ATOM 660 C C . ALA A 1 82 ? 14.543 9.256 -7.791 1.00 93.69 82 ALA A C 1
ATOM 662 O O . ALA A 1 82 ? 14.431 8.623 -8.848 1.00 93.69 82 ALA A O 1
ATOM 663 N N . PRO A 1 83 ? 14.380 10.592 -7.770 1.00 92.38 83 PRO A N 1
ATOM 664 C CA . PRO A 1 83 ? 14.045 11.352 -8.973 1.00 92.38 83 PRO A CA 1
ATOM 665 C C . PRO A 1 83 ? 15.135 11.290 -10.050 1.00 92.38 83 PRO A C 1
ATOM 667 O O . PRO A 1 83 ? 14.829 11.479 -11.221 1.00 92.38 83 PRO A O 1
ATOM 670 N N . SER A 1 84 ? 16.390 11.023 -9.681 1.00 91.12 84 SER A N 1
ATOM 671 C CA . SER A 1 84 ? 17.500 10.809 -10.620 1.00 91.12 84 SER A CA 1
ATOM 672 C C . SER A 1 84 ? 17.304 9.562 -11.491 1.00 91.12 84 SER A C 1
ATOM 674 O O . SER A 1 84 ? 17.731 9.546 -12.644 1.00 91.12 84 SER A O 1
ATOM 676 N N . HIS A 1 85 ? 16.639 8.539 -10.947 1.00 88.06 85 HIS A N 1
ATOM 677 C CA . HIS A 1 85 ? 16.358 7.281 -11.620 1.00 88.06 85 HIS A CA 1
ATOM 678 C C . HIS A 1 85 ? 15.114 7.396 -12.504 1.00 88.06 85 HIS A C 1
ATOM 680 O O . HIS A 1 85 ? 15.152 7.044 -13.681 1.00 88.06 85 HIS A O 1
ATOM 686 N N . ASN A 1 86 ? 14.017 7.929 -11.951 1.00 87.31 86 ASN A N 1
ATOM 687 C CA . ASN A 1 86 ? 12.773 8.125 -12.690 1.00 87.31 86 ASN A CA 1
ATOM 688 C C . ASN A 1 86 ? 11.948 9.301 -12.109 1.00 87.31 86 ASN A C 1
ATOM 690 O O . ASN A 1 86 ? 11.195 9.116 -11.145 1.00 87.31 86 ASN A O 1
ATOM 694 N N . PRO A 1 87 ? 12.048 10.515 -12.694 1.00 89.00 87 PRO A N 1
ATOM 695 C CA . PRO A 1 87 ? 11.355 11.706 -12.194 1.00 89.00 87 PRO A CA 1
ATOM 696 C C . PRO A 1 87 ? 9.829 11.563 -12.159 1.00 89.00 87 PRO A C 1
ATOM 698 O O . PRO A 1 87 ? 9.175 12.041 -11.233 1.00 89.00 87 PRO A O 1
ATOM 701 N N . GLU A 1 88 ? 9.250 10.876 -13.147 1.00 86.50 88 GLU A N 1
ATOM 702 C CA . GLU A 1 88 ? 7.801 10.691 -13.234 1.00 86.50 88 GLU A CA 1
ATOM 703 C C . GLU A 1 88 ? 7.290 9.758 -12.125 1.00 86.50 88 GLU A C 1
ATOM 705 O O . GLU A 1 88 ? 6.257 10.028 -11.503 1.00 86.50 88 GLU A O 1
ATOM 710 N N . HIS A 1 89 ? 8.023 8.678 -11.833 1.00 84.25 89 HIS A N 1
ATOM 711 C CA . HIS A 1 89 ? 7.715 7.802 -10.700 1.00 84.25 89 HIS A CA 1
ATOM 712 C C . HIS A 1 89 ? 7.809 8.557 -9.375 1.00 84.25 89 HIS A C 1
ATOM 714 O O . HIS A 1 89 ? 6.932 8.394 -8.525 1.00 84.25 89 HIS A O 1
ATOM 720 N N . TYR A 1 90 ? 8.813 9.420 -9.217 1.00 90.00 90 TYR A N 1
ATOM 721 C CA . TYR A 1 90 ? 8.975 10.238 -8.019 1.00 90.00 90 TYR A CA 1
ATOM 722 C C . TYR A 1 90 ? 7.790 11.197 -7.789 1.00 90.00 90 TYR A C 1
ATOM 724 O O . TYR A 1 90 ? 7.237 11.247 -6.686 1.00 90.00 90 TYR A O 1
ATOM 732 N N . ASP A 1 91 ? 7.320 11.904 -8.820 1.00 88.62 91 ASP A N 1
ATOM 733 C CA . ASP A 1 91 ? 6.169 12.812 -8.689 1.00 88.62 91 ASP A CA 1
ATOM 734 C C . ASP A 1 91 ? 4.874 12.067 -8.321 1.00 88.62 91 ASP A C 1
ATOM 736 O O . ASP A 1 91 ? 4.082 12.522 -7.476 1.00 88.62 91 ASP A O 1
ATOM 740 N N . ARG A 1 92 ? 4.667 10.881 -8.909 1.00 86.06 92 ARG A N 1
ATOM 741 C CA . ARG A 1 92 ? 3.552 9.989 -8.558 1.00 86.06 92 ARG A CA 1
ATOM 742 C C . ARG A 1 92 ? 3.673 9.502 -7.113 1.00 86.06 92 ARG A C 1
ATOM 744 O O . ARG A 1 92 ? 2.704 9.618 -6.359 1.00 86.06 92 ARG A O 1
ATOM 751 N N . LEU A 1 93 ? 4.852 9.029 -6.706 1.00 87.31 93 LEU A N 1
ATOM 752 C CA . LEU A 1 93 ? 5.156 8.584 -5.343 1.00 87.31 93 LEU A CA 1
ATOM 753 C C . LEU A 1 93 ? 4.832 9.682 -4.326 1.00 87.31 93 LEU A C 1
ATOM 755 O O . LEU A 1 93 ? 4.083 9.438 -3.380 1.00 87.31 93 LEU A O 1
ATOM 759 N N . LYS A 1 94 ? 5.311 10.907 -4.557 1.00 89.62 94 LYS A N 1
ATOM 760 C CA . LYS A 1 94 ? 5.064 12.064 -3.689 1.00 89.62 94 LYS A CA 1
ATOM 761 C C . LYS A 1 94 ? 3.575 12.373 -3.549 1.00 89.62 94 LYS A C 1
ATOM 763 O O . LYS A 1 94 ? 3.074 12.527 -2.433 1.00 89.62 94 LYS A O 1
ATOM 768 N N . THR A 1 95 ? 2.855 12.422 -4.669 1.00 89.31 95 THR A N 1
ATOM 769 C CA . THR A 1 95 ? 1.408 12.693 -4.689 1.00 89.31 95 THR A CA 1
ATOM 770 C C . THR A 1 95 ? 0.634 11.625 -3.915 1.00 89.31 95 THR A C 1
ATOM 772 O O . THR A 1 95 ? -0.278 11.922 -3.137 1.00 89.31 95 THR A O 1
ATOM 775 N N . MET A 1 96 ? 1.001 10.358 -4.094 1.00 87.56 96 MET A N 1
ATOM 776 C CA . MET A 1 96 ? 0.325 9.246 -3.439 1.00 87.56 96 MET A CA 1
ATOM 777 C C . MET A 1 96 ? 0.687 9.130 -1.954 1.00 87.56 96 MET A C 1
ATOM 779 O O . MET A 1 96 ? -0.203 8.867 -1.146 1.00 87.56 96 MET A O 1
ATOM 783 N N . ALA A 1 97 ? 1.930 9.426 -1.569 1.00 89.00 97 ALA A N 1
ATOM 784 C CA . ALA A 1 97 ? 2.352 9.491 -0.172 1.00 89.00 97 ALA A CA 1
ATOM 785 C C . ALA A 1 97 ? 1.582 10.585 0.588 1.00 89.00 97 ALA A C 1
ATOM 787 O O . ALA A 1 97 ? 1.042 10.335 1.667 1.00 89.00 97 ALA A O 1
ATOM 788 N N . GLN A 1 98 ? 1.417 11.770 -0.013 1.00 89.00 98 GLN A N 1
ATOM 789 C CA . GLN A 1 98 ? 0.565 12.835 0.534 1.00 89.00 98 GLN A CA 1
ATOM 790 C C . GLN A 1 98 ? -0.881 12.371 0.740 1.00 89.00 98 GLN A C 1
ATOM 792 O O . GLN A 1 98 ? -1.505 12.659 1.765 1.00 89.00 98 GLN A O 1
ATOM 797 N N . ARG A 1 99 ? -1.426 11.629 -0.230 1.00 90.25 99 ARG A N 1
ATOM 798 C CA . ARG A 1 99 ? -2.777 11.072 -0.136 1.00 90.25 99 ARG A CA 1
ATOM 799 C C . ARG A 1 99 ? -2.894 10.036 0.983 1.00 90.25 99 ARG A C 1
ATOM 801 O O . ARG A 1 99 ? -3.889 10.078 1.706 1.00 90.25 99 ARG A O 1
ATOM 808 N N . LEU A 1 100 ? -1.913 9.147 1.140 1.00 89.38 100 LEU A N 1
ATOM 809 C CA . LEU A 1 100 ? -1.879 8.157 2.220 1.00 89.38 100 LEU A CA 1
ATOM 810 C C . LEU A 1 100 ? -1.825 8.823 3.596 1.00 89.38 100 LEU A C 1
ATOM 812 O O . LEU A 1 100 ? -2.617 8.468 4.461 1.00 89.38 100 LEU A O 1
ATOM 816 N N . MET A 1 101 ? -0.996 9.851 3.779 1.00 87.94 101 MET A N 1
ATOM 817 C CA . MET A 1 101 ? -0.920 10.583 5.051 1.00 87.94 101 MET A CA 1
ATOM 818 C C . MET A 1 101 ? -2.246 11.248 5.424 1.00 87.94 101 MET A C 1
ATOM 820 O O . MET A 1 101 ? -2.727 11.126 6.552 1.00 87.94 101 MET A O 1
ATOM 824 N N . ARG A 1 102 ? -2.904 11.901 4.455 1.00 88.94 102 ARG A N 1
ATOM 825 C CA . ARG A 1 102 ? -4.251 12.463 4.659 1.00 88.94 102 ARG A CA 1
ATOM 826 C C . ARG A 1 102 ? -5.266 11.380 5.012 1.00 88.94 102 ARG A C 1
ATOM 828 O O . ARG A 1 102 ? -6.110 11.579 5.882 1.00 88.94 102 ARG A O 1
ATOM 835 N N . LEU A 1 103 ? -5.185 10.235 4.342 1.00 91.56 103 LEU A N 1
ATOM 836 C CA . LEU A 1 103 ? -6.078 9.115 4.587 1.00 91.56 103 LEU A CA 1
ATOM 837 C C . LEU A 1 103 ? -5.882 8.519 5.985 1.00 91.56 103 LEU A C 1
ATOM 839 O O . LEU A 1 103 ? -6.872 8.300 6.680 1.00 91.56 103 LEU A O 1
ATOM 843 N N . ASN A 1 104 ? -4.634 8.339 6.419 1.00 89.50 104 ASN A N 1
ATOM 844 C CA . ASN A 1 104 ? -4.293 7.863 7.755 1.00 89.50 104 ASN A CA 1
ATOM 845 C C . ASN A 1 104 ? -4.876 8.795 8.830 1.00 89.50 104 ASN A C 1
ATOM 847 O O . ASN A 1 104 ? -5.557 8.327 9.740 1.00 89.50 104 ASN A O 1
ATOM 851 N N . ARG A 1 105 ? -4.767 10.122 8.657 1.00 88.12 105 ARG A N 1
ATOM 852 C CA . ARG A 1 105 ? -5.435 11.098 9.541 1.00 88.12 105 ARG A CA 1
ATOM 853 C C . ARG A 1 105 ? -6.947 10.868 9.618 1.00 88.12 105 ARG A C 1
ATOM 855 O O . ARG A 1 105 ? -7.499 10.796 10.715 1.00 88.12 105 ARG A O 1
ATOM 862 N N . TYR A 1 106 ? -7.625 10.699 8.481 1.00 92.00 106 TYR A N 1
ATOM 863 C CA . TYR A 1 106 ? -9.067 10.425 8.476 1.00 92.00 106 TYR A CA 1
ATOM 864 C C . TYR A 1 106 ? -9.431 9.088 9.137 1.00 92.00 106 TYR A C 1
ATOM 866 O O . TYR A 1 106 ? -10.474 9.002 9.785 1.00 92.00 106 TYR A O 1
ATOM 874 N N . ILE A 1 107 ? -8.589 8.061 8.992 1.00 92.19 107 ILE A N 1
ATOM 875 C CA . ILE A 1 107 ? -8.754 6.755 9.646 1.00 92.19 107 ILE A CA 1
ATOM 876 C C . ILE A 1 107 ? -8.628 6.896 11.168 1.00 92.19 107 ILE A C 1
ATOM 878 O O . ILE A 1 107 ? -9.466 6.366 11.898 1.00 92.19 107 ILE A O 1
ATOM 882 N N . LYS A 1 108 ? -7.616 7.627 11.651 1.00 89.31 108 LYS A N 1
ATOM 883 C CA . LYS A 1 108 ? -7.376 7.845 13.088 1.00 89.31 108 LYS A CA 1
ATOM 884 C C . LYS A 1 108 ? -8.494 8.676 13.742 1.00 89.31 108 LYS A C 1
ATOM 886 O O . LYS A 1 108 ? -8.895 8.403 14.870 1.00 89.31 108 LYS A O 1
ATOM 891 N N . GLN A 1 109 ? -9.046 9.652 13.016 1.00 90.44 109 GLN A N 1
ATOM 892 C CA . GLN A 1 109 ? -10.062 10.588 13.519 1.00 90.44 109 GLN A CA 1
ATOM 893 C C . GLN A 1 109 ? -11.508 10.089 13.433 1.00 90.44 109 GLN A C 1
ATOM 895 O O . GLN A 1 109 ? -12.392 10.665 14.069 1.00 90.44 109 GLN A O 1
ATOM 900 N N . THR A 1 110 ? -11.801 9.088 12.602 1.00 93.75 110 THR A N 1
ATOM 901 C CA . THR A 1 110 ? -13.187 8.650 12.428 1.00 93.75 110 THR A CA 1
ATOM 902 C C . THR A 1 110 ? -13.643 7.753 13.576 1.00 93.75 110 THR A C 1
ATOM 904 O O . THR A 1 110 ? -12.925 6.850 13.990 1.00 93.75 110 THR A O 1
ATOM 907 N N . SER A 1 111 ? -14.872 7.966 14.046 1.00 94.12 111 SER A N 1
ATOM 908 C CA . SER A 1 111 ? -15.581 7.096 14.996 1.00 94.12 111 SER A CA 1
ATOM 909 C C . SER A 1 111 ? -16.647 6.217 14.329 1.00 94.12 111 SER A C 1
ATOM 911 O O . SER A 1 111 ? -17.221 5.337 14.966 1.00 94.12 111 SER A O 1
ATOM 913 N N . SER A 1 112 ? -16.930 6.432 13.038 1.00 95.19 112 SER A N 1
ATOM 914 C CA . SER A 1 112 ? -17.917 5.643 12.295 1.00 95.19 112 SER A CA 1
ATOM 915 C C . SER A 1 112 ? -17.281 4.362 11.770 1.00 95.19 112 SER A C 1
ATOM 917 O O . SER A 1 112 ? -16.326 4.409 10.997 1.00 95.19 112 SER A O 1
ATOM 919 N N . HIS A 1 113 ? -17.851 3.212 12.133 1.00 91.69 113 HIS A N 1
ATOM 920 C CA . HIS A 1 113 ? -17.374 1.905 11.677 1.00 91.69 113 HIS A CA 1
ATOM 921 C C . HIS A 1 113 ? -17.428 1.764 10.153 1.00 91.69 113 HIS A C 1
ATOM 923 O O . HIS A 1 113 ? -16.473 1.305 9.533 1.00 91.69 113 HIS A O 1
ATOM 929 N N . GLU A 1 114 ? -18.524 2.191 9.526 1.00 92.31 114 GLU A N 1
ATOM 930 C CA . GLU A 1 114 ? -18.677 2.117 8.072 1.00 92.31 114 GLU A CA 1
ATOM 931 C C . GLU A 1 114 ? -17.647 2.992 7.351 1.00 92.31 114 GLU A C 1
ATOM 933 O O . GLU A 1 114 ? -17.005 2.550 6.390 1.00 92.31 114 GLU A O 1
ATOM 938 N N . ARG A 1 115 ? -17.444 4.216 7.854 1.00 95.25 115 ARG A N 1
ATOM 939 C CA . ARG A 1 115 ? -16.443 5.132 7.310 1.00 95.25 115 ARG A CA 1
ATOM 940 C C . ARG A 1 115 ? -15.034 4.586 7.513 1.00 95.25 115 ARG A C 1
ATOM 942 O O . ARG A 1 115 ? -14.259 4.601 6.566 1.00 95.25 115 ARG A O 1
ATOM 949 N N . TYR A 1 116 ? -14.723 4.052 8.692 1.00 94.69 116 TYR A N 1
ATOM 950 C CA . TYR A 1 116 ? -13.433 3.431 8.998 1.00 94.69 116 TYR A CA 1
ATOM 951 C C . TYR A 1 116 ? -13.097 2.305 8.020 1.00 94.69 116 TYR A C 1
ATOM 953 O O . TYR A 1 116 ? -12.045 2.335 7.388 1.00 94.69 116 TYR A O 1
ATOM 961 N N . VAL A 1 117 ? -14.021 1.363 7.811 1.00 93.50 117 VAL A N 1
ATOM 962 C CA . VAL A 1 117 ? -13.819 0.256 6.865 1.00 93.50 117 VAL A CA 1
ATOM 963 C C . VAL A 1 117 ? -13.616 0.772 5.439 1.00 93.50 117 VAL A C 1
ATOM 965 O O . VAL A 1 117 ? -12.703 0.320 4.753 1.00 93.50 117 VAL A O 1
ATOM 968 N N . SER A 1 118 ? -14.416 1.749 5.008 1.00 94.81 118 SER A N 1
ATOM 969 C CA . SER A 1 118 ? -14.294 2.341 3.669 1.00 94.81 118 SER A CA 1
ATOM 970 C C . SER A 1 118 ? -12.949 3.052 3.469 1.00 94.81 118 SER A C 1
ATOM 972 O O . SER A 1 118 ? -12.332 2.926 2.412 1.00 94.81 118 SER A O 1
ATOM 974 N N . LEU A 1 119 ? -12.461 3.764 4.491 1.00 95.69 119 LEU A N 1
ATOM 975 C CA . LEU A 1 119 ? -11.156 4.424 4.463 1.00 95.69 119 LEU A CA 1
ATOM 976 C C . LEU A 1 119 ? -10.005 3.407 4.458 1.00 95.69 119 LEU A C 1
ATOM 978 O O . LEU A 1 119 ? -9.076 3.578 3.676 1.00 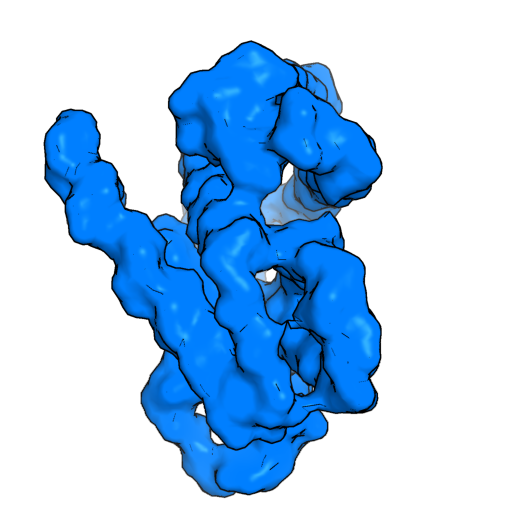95.69 119 LEU A O 1
ATOM 982 N N . LYS A 1 120 ? -10.085 2.322 5.244 1.00 93.88 120 LYS A N 1
ATOM 983 C CA . LYS A 1 120 ? -9.086 1.239 5.205 1.00 93.88 120 LYS A CA 1
ATOM 984 C C . LYS A 1 120 ? -9.045 0.569 3.830 1.00 93.88 120 LYS A C 1
ATOM 986 O O . LYS A 1 120 ? -7.965 0.348 3.306 1.00 93.88 120 LYS A O 1
ATOM 991 N N . GLN A 1 121 ? -10.182 0.319 3.175 1.00 93.81 121 GLN A N 1
ATOM 992 C CA . GLN A 1 121 ? -10.170 -0.183 1.789 1.00 93.81 121 GLN A CA 1
ATOM 993 C C . GLN A 1 121 ? -9.476 0.792 0.834 1.00 93.81 121 GLN A C 1
ATOM 995 O O . GLN A 1 121 ? -8.652 0.380 0.019 1.00 93.81 121 GLN A O 1
ATOM 1000 N N . LEU A 1 122 ? -9.776 2.087 0.953 1.00 95.12 122 LEU A N 1
ATOM 1001 C CA . LEU A 1 122 ? -9.120 3.110 0.147 1.00 95.12 122 LEU A CA 1
ATOM 1002 C C . LEU A 1 122 ? -7.600 3.138 0.382 1.00 95.12 122 LEU A C 1
ATOM 1004 O O . LEU A 1 122 ? -6.852 3.370 -0.562 1.00 95.12 122 LEU A O 1
ATOM 1008 N N . GLU A 1 123 ? -7.147 2.855 1.602 1.00 93.12 123 GLU A N 1
ATOM 1009 C CA . GLU A 1 123 ? -5.729 2.783 1.967 1.00 93.12 123 GLU A CA 1
ATOM 1010 C C . GLU A 1 123 ? -5.046 1.620 1.252 1.00 93.12 123 GLU A C 1
ATOM 1012 O O . GLU A 1 123 ? -4.067 1.836 0.538 1.00 93.12 123 GLU A O 1
ATOM 1017 N N . GLY A 1 124 ? -5.624 0.418 1.317 1.00 91.94 124 GLY A N 1
ATOM 1018 C CA . GLY A 1 124 ? -5.109 -0.738 0.574 1.00 91.94 124 GLY A CA 1
ATOM 1019 C C . GLY A 1 124 ? -5.084 -0.519 -0.939 1.00 91.94 124 GLY A C 1
ATOM 1020 O O . GLY A 1 124 ? -4.124 -0.912 -1.604 1.00 91.94 124 GLY A O 1
ATOM 1021 N N . ARG A 1 125 ? -6.096 0.164 -1.493 1.00 93.56 125 ARG A N 1
ATOM 1022 C CA . ARG A 1 125 ? -6.105 0.577 -2.905 1.00 93.56 125 ARG A CA 1
ATOM 1023 C C . ARG A 1 125 ? -4.955 1.532 -3.219 1.00 93.56 125 ARG A C 1
ATOM 1025 O O . ARG A 1 125 ? -4.289 1.336 -4.231 1.00 93.56 125 ARG A O 1
ATOM 1032 N N . CYS A 1 126 ? -4.730 2.547 -2.386 1.00 90.94 126 CYS A N 1
ATOM 1033 C CA . CYS A 1 126 ? -3.639 3.503 -2.570 1.00 90.94 126 CYS A CA 1
ATOM 1034 C C . CYS A 1 126 ? -2.277 2.798 -2.554 1.00 90.94 126 CYS A C 1
ATOM 1036 O O . CYS A 1 126 ? -1.515 2.986 -3.497 1.00 90.94 126 CYS A O 1
ATOM 1038 N N . TYR A 1 127 ? -1.999 1.929 -1.573 1.00 90.00 127 TYR A N 1
ATOM 1039 C CA . TYR A 1 127 ? -0.748 1.156 -1.542 1.00 90.00 127 TYR A CA 1
ATOM 1040 C C . TYR A 1 127 ? -0.566 0.296 -2.796 1.00 90.00 127 TYR A C 1
ATOM 1042 O O . TYR A 1 127 ? 0.500 0.310 -3.410 1.00 90.00 127 TYR A O 1
ATOM 1050 N N . ALA A 1 128 ? -1.611 -0.418 -3.226 1.00 91.44 128 ALA A N 1
ATOM 1051 C CA . ALA A 1 128 ? -1.534 -1.239 -4.430 1.00 91.44 128 ALA A CA 1
ATOM 1052 C C . ALA A 1 128 ? -1.270 -0.402 -5.691 1.00 91.44 128 ALA A C 1
ATOM 1054 O O . ALA A 1 128 ? -0.462 -0.786 -6.531 1.00 91.44 128 ALA A O 1
ATOM 1055 N N . GLN A 1 129 ? -1.919 0.758 -5.812 1.00 91.25 129 GLN A N 1
ATOM 1056 C CA . GLN A 1 129 ? -1.683 1.690 -6.912 1.00 91.25 129 GLN A CA 1
ATOM 1057 C C . GLN A 1 129 ? -0.253 2.247 -6.905 1.00 91.25 129 GLN A C 1
ATOM 1059 O O . GLN A 1 129 ? 0.307 2.430 -7.979 1.00 91.25 129 GLN A O 1
ATOM 1064 N N . MET A 1 130 ? 0.350 2.478 -5.733 1.00 88.38 130 MET A N 1
ATOM 1065 C CA . MET A 1 130 ? 1.734 2.957 -5.638 1.00 88.38 130 MET A CA 1
ATOM 1066 C C . MET A 1 130 ? 2.719 1.897 -6.117 1.00 88.38 130 MET A C 1
ATOM 1068 O O . MET A 1 130 ? 3.576 2.196 -6.938 1.00 88.38 130 MET A O 1
ATOM 1072 N N . ILE A 1 131 ? 2.534 0.645 -5.690 1.00 90.31 131 ILE A N 1
ATOM 1073 C CA . ILE A 1 131 ? 3.334 -0.486 -6.176 1.00 90.31 131 ILE A CA 1
ATOM 1074 C C . ILE A 1 131 ? 3.208 -0.613 -7.702 1.00 90.31 131 ILE A C 1
ATOM 1076 O O . ILE A 1 131 ? 4.205 -0.749 -8.404 1.00 90.31 131 ILE A O 1
ATOM 1080 N N . LEU A 1 132 ? 1.989 -0.533 -8.242 1.00 91.25 132 LEU A N 1
ATOM 1081 C CA . LEU A 1 132 ? 1.770 -0.608 -9.690 1.00 91.25 132 LEU A CA 1
ATOM 1082 C C . LEU A 1 132 ? 2.383 0.574 -10.450 1.00 91.25 132 LEU A C 1
ATOM 1084 O O . LEU A 1 132 ? 2.811 0.396 -11.586 1.00 91.25 132 LEU A O 1
ATOM 1088 N N . ALA A 1 133 ? 2.445 1.757 -9.834 1.00 89.94 133 ALA A N 1
ATOM 1089 C CA . ALA A 1 133 ? 3.071 2.938 -10.421 1.00 89.94 133 ALA A CA 1
ATOM 1090 C C . ALA A 1 133 ? 4.599 2.812 -10.546 1.00 89.94 133 ALA A C 1
ATOM 1092 O O . ALA A 1 133 ? 5.184 3.586 -11.294 1.00 89.94 133 ALA A O 1
ATOM 1093 N N . CYS A 1 134 ? 5.218 1.851 -9.853 1.00 89.88 134 CYS A N 1
ATOM 1094 C CA . CYS A 1 134 ? 6.638 1.516 -9.975 1.00 89.88 134 CYS A CA 1
ATOM 1095 C C . CYS A 1 134 ? 6.945 0.537 -11.124 1.00 89.88 134 CYS A C 1
ATOM 1097 O O . CYS A 1 134 ? 8.103 0.177 -11.311 1.00 89.88 134 CYS A O 1
ATOM 1099 N N . CYS A 1 135 ? 5.939 0.041 -11.852 1.00 91.50 135 CYS A N 1
ATOM 1100 C CA . CYS A 1 135 ? 6.173 -0.840 -12.994 1.00 91.50 135 CYS A CA 1
ATOM 1101 C C . CYS A 1 135 ? 6.812 -0.081 -14.161 1.00 91.50 135 CYS A C 1
ATOM 1103 O O . CYS A 1 135 ? 6.362 1.009 -14.507 1.00 91.50 135 CYS A O 1
ATOM 1105 N N . SER A 1 136 ? 7.811 -0.692 -14.803 1.00 91.56 136 SER A N 1
ATOM 1106 C CA . SER A 1 136 ? 8.381 -0.167 -16.045 1.00 91.56 136 SER A CA 1
ATOM 1107 C C . SER A 1 136 ? 7.342 -0.156 -17.176 1.00 91.56 136 SER A C 1
ATOM 1109 O O . SER A 1 136 ? 6.336 -0.879 -17.143 1.00 91.56 136 SER A O 1
ATOM 1111 N N . GLN A 1 137 ? 7.611 0.625 -18.225 1.00 92.06 137 GLN A N 1
ATOM 1112 C CA . GLN A 1 137 ? 6.757 0.662 -19.416 1.00 92.06 137 GLN A CA 1
ATOM 1113 C C . GLN A 1 137 ? 6.656 -0.708 -20.101 1.00 92.06 137 GLN A C 1
ATOM 1115 O O . GLN A 1 137 ? 5.584 -1.065 -20.589 1.00 92.06 137 GLN A O 1
ATOM 1120 N N . ASP A 1 138 ? 7.722 -1.511 -20.065 1.00 94.94 138 ASP A N 1
ATOM 1121 C CA . ASP A 1 138 ? 7.736 -2.858 -20.642 1.00 94.94 138 ASP A CA 1
ATOM 1122 C C . ASP A 1 138 ? 6.780 -3.796 -19.899 1.00 94.94 138 ASP A C 1
ATOM 1124 O O . ASP A 1 138 ? 6.076 -4.591 -20.525 1.00 94.94 138 ASP A O 1
ATOM 1128 N N . ILE A 1 139 ? 6.688 -3.679 -18.569 1.00 95.25 139 ILE A N 1
ATOM 1129 C CA . ILE A 1 139 ? 5.694 -4.415 -17.774 1.00 95.25 139 ILE A CA 1
ATOM 1130 C C . ILE A 1 139 ? 4.285 -3.932 -18.086 1.00 95.25 139 ILE A C 1
ATOM 1132 O O . ILE A 1 139 ? 3.386 -4.751 -18.297 1.00 95.25 139 ILE A O 1
ATOM 1136 N N . MET A 1 140 ? 4.094 -2.613 -18.141 1.00 95.00 140 MET A N 1
ATOM 1137 C CA . MET A 1 140 ? 2.797 -2.001 -18.427 1.00 95.00 140 MET A CA 1
ATOM 1138 C C . MET A 1 140 ? 2.271 -2.356 -19.827 1.00 95.00 140 MET A C 1
ATOM 1140 O O . MET A 1 140 ? 1.057 -2.437 -20.019 1.00 95.00 140 MET A O 1
ATOM 1144 N N . ALA A 1 141 ? 3.165 -2.615 -20.785 1.00 96.62 141 ALA A N 1
ATOM 1145 C CA . ALA A 1 141 ? 2.832 -2.990 -22.156 1.00 96.62 141 ALA A CA 1
ATOM 1146 C C . ALA A 1 141 ? 2.429 -4.469 -22.330 1.00 96.62 141 ALA A C 1
ATOM 1148 O O . ALA A 1 141 ? 1.920 -4.845 -23.389 1.00 96.62 141 ALA A O 1
ATOM 1149 N N . GLN A 1 142 ? 2.628 -5.332 -21.325 1.00 97.31 142 GLN A N 1
ATOM 1150 C CA . GLN A 1 142 ? 2.267 -6.751 -21.434 1.00 97.31 142 GLN A CA 1
ATOM 1151 C C . GLN A 1 142 ? 0.745 -6.932 -21.535 1.00 97.31 142 GLN A C 1
ATOM 1153 O O . GLN A 1 142 ? -0.025 -6.318 -20.798 1.00 97.31 142 GLN A O 1
ATOM 1158 N N . ALA A 1 143 ? 0.291 -7.847 -22.398 1.00 97.00 143 ALA A N 1
ATOM 1159 C CA . ALA A 1 143 ? -1.131 -8.025 -22.722 1.00 97.00 143 ALA A CA 1
ATOM 1160 C C . ALA A 1 143 ? -2.039 -8.265 -21.497 1.00 97.00 143 ALA A C 1
ATOM 1162 O O . ALA A 1 143 ? -3.184 -7.817 -21.462 1.00 97.00 143 ALA A O 1
ATOM 1163 N N . ASN A 1 144 ? -1.528 -8.950 -20.471 1.00 95.75 144 ASN A N 1
ATOM 1164 C CA . ASN A 1 144 ? -2.289 -9.266 -19.262 1.00 95.75 144 ASN A CA 1
ATOM 1165 C C . ASN A 1 144 ? -2.143 -8.216 -18.148 1.00 95.75 144 ASN A C 1
ATOM 1167 O O . ASN A 1 144 ? -2.760 -8.380 -17.089 1.00 95.75 144 ASN A O 1
ATOM 1171 N N . TYR A 1 145 ? -1.362 -7.145 -18.357 1.00 95.56 145 TYR A N 1
ATOM 1172 C CA . TYR A 1 145 ? -1.038 -6.167 -17.315 1.00 95.56 145 TYR A CA 1
ATOM 1173 C C . TYR A 1 145 ? -2.294 -5.518 -16.740 1.00 95.56 145 TYR A C 1
ATOM 1175 O O . TYR A 1 145 ? -2.464 -5.485 -15.526 1.00 95.56 145 TYR A O 1
ATOM 1183 N N . GLN A 1 146 ? -3.235 -5.088 -17.585 1.00 96.81 146 GLN A N 1
ATOM 1184 C CA . GLN A 1 146 ? -4.450 -4.425 -17.105 1.00 96.81 146 GLN A CA 1
ATOM 1185 C C . GLN A 1 146 ? -5.295 -5.332 -16.198 1.00 96.81 146 GLN A C 1
ATOM 1187 O O . GLN A 1 146 ? -5.848 -4.876 -15.193 1.00 96.81 146 GLN A O 1
ATOM 1192 N N . LYS A 1 147 ? -5.392 -6.627 -16.531 1.00 94.69 147 LYS A N 1
ATOM 1193 C CA . LYS A 1 147 ? -6.082 -7.606 -15.682 1.00 94.69 147 LYS A CA 1
ATOM 1194 C C . LYS A 1 147 ? -5.337 -7.781 -14.361 1.00 94.69 147 LYS A C 1
ATOM 1196 O O . LYS A 1 147 ? -5.969 -7.719 -13.308 1.00 94.69 147 LYS A O 1
ATOM 1201 N N . PHE A 1 148 ? -4.019 -7.966 -14.423 1.00 93.38 148 PHE A N 1
ATOM 1202 C CA . PHE A 1 148 ? -3.162 -8.065 -13.246 1.00 93.38 148 PHE A CA 1
ATOM 1203 C C . PHE A 1 148 ? -3.319 -6.842 -12.330 1.00 93.38 148 PHE A C 1
ATOM 1205 O O . PHE A 1 148 ? -3.639 -7.013 -11.160 1.00 93.38 148 PHE A O 1
ATOM 1212 N N . ALA A 1 149 ? -3.191 -5.624 -12.856 1.00 94.62 149 ALA A N 1
ATOM 1213 C CA . ALA A 1 149 ? -3.298 -4.375 -12.107 1.00 94.62 149 ALA A CA 1
ATOM 1214 C C . ALA A 1 149 ? -4.661 -4.229 -11.408 1.00 94.62 149 ALA A C 1
ATOM 1216 O O . ALA A 1 149 ? -4.731 -3.930 -10.214 1.00 94.62 149 ALA A O 1
ATOM 1217 N N . ASN A 1 150 ? -5.754 -4.507 -12.125 1.00 94.94 150 ASN A N 1
ATOM 1218 C CA . ASN A 1 150 ? -7.107 -4.451 -11.566 1.00 94.94 150 ASN A CA 1
ATOM 1219 C C . ASN A 1 150 ? -7.302 -5.449 -10.418 1.00 94.94 150 ASN A C 1
ATOM 1221 O O . ASN A 1 150 ? -7.923 -5.130 -9.401 1.00 94.94 150 ASN A O 1
ATOM 1225 N N . ASP A 1 151 ? -6.792 -6.666 -10.583 1.00 92.31 151 ASP A N 1
ATOM 1226 C CA . ASP A 1 151 ? -6.896 -7.707 -9.569 1.00 92.31 151 ASP A CA 1
ATOM 1227 C C . ASP A 1 151 ? -5.941 -7.444 -8.389 1.00 92.31 151 ASP A C 1
ATOM 1229 O O . ASP A 1 151 ? -6.309 -7.674 -7.237 1.00 92.31 151 ASP A O 1
ATOM 1233 N N . PHE A 1 152 ? -4.765 -6.868 -8.638 1.00 91.56 152 PHE A N 1
ATOM 1234 C CA . PHE A 1 152 ? -3.801 -6.469 -7.614 1.00 91.56 152 PHE A CA 1
ATOM 1235 C C . PHE A 1 152 ? -4.347 -5.363 -6.702 1.00 91.56 152 PHE A C 1
ATOM 1237 O O . PHE A 1 152 ? -4.219 -5.454 -5.483 1.00 91.56 152 PHE A O 1
ATOM 1244 N N . ILE A 1 153 ? -5.053 -4.372 -7.258 1.00 92.69 153 ILE A N 1
ATOM 1245 C CA . ILE A 1 153 ? -5.743 -3.338 -6.468 1.00 92.69 153 ILE A CA 1
ATOM 1246 C C . ILE A 1 153 ? -6.758 -3.959 -5.504 1.00 92.69 153 ILE A C 1
ATOM 1248 O O . ILE A 1 153 ? -6.766 -3.643 -4.314 1.00 92.69 153 ILE A O 1
ATOM 1252 N N . LYS A 1 154 ? -7.586 -4.885 -5.997 1.00 91.75 154 LYS A N 1
ATOM 1253 C CA . LYS A 1 154 ? -8.551 -5.618 -5.164 1.00 91.75 154 LYS A CA 1
ATOM 1254 C C . LYS A 1 154 ? -7.850 -6.428 -4.072 1.00 91.75 154 LYS A C 1
ATOM 1256 O O . LYS A 1 154 ? -8.333 -6.485 -2.945 1.00 91.75 154 LYS A O 1
ATOM 1261 N N . LEU A 1 155 ? -6.709 -7.048 -4.379 1.00 87.69 155 LEU A N 1
ATOM 1262 C CA . LEU A 1 155 ? -5.911 -7.759 -3.379 1.00 87.69 155 LEU A CA 1
ATOM 1263 C C . LEU A 1 155 ? -5.359 -6.813 -2.306 1.00 87.69 155 LEU A C 1
ATOM 1265 O O . LEU A 1 155 ? -5.377 -7.187 -1.136 1.00 87.69 155 LEU A O 1
ATOM 1269 N N . GLY A 1 156 ? -4.956 -5.591 -2.667 1.00 88.88 156 GLY A N 1
ATOM 1270 C CA . GLY A 1 156 ? -4.589 -4.545 -1.708 1.00 88.88 156 GLY A CA 1
ATOM 1271 C C . GLY A 1 156 ? -5.731 -4.213 -0.744 1.00 88.88 156 GLY A C 1
ATOM 1272 O O . GLY A 1 156 ? -5.537 -4.207 0.471 1.00 88.88 156 GLY A O 1
ATOM 1273 N N . GLU A 1 157 ? -6.950 -4.034 -1.263 1.00 91.69 157 GLU A N 1
ATOM 1274 C CA . GLU A 1 157 ? -8.153 -3.821 -0.441 1.00 91.69 157 GLU A CA 1
ATOM 1275 C C . GLU A 1 157 ? -8.472 -5.018 0.466 1.00 91.69 157 GLU A C 1
ATOM 1277 O O . GLU A 1 157 ? -8.857 -4.853 1.621 1.00 91.69 157 GLU A O 1
ATOM 1282 N N . ALA A 1 158 ? -8.331 -6.246 -0.030 1.00 89.44 158 ALA A N 1
ATOM 1283 C CA . ALA A 1 158 ? -8.579 -7.433 0.783 1.00 89.44 158 ALA A CA 1
ATOM 1284 C C . ALA A 1 158 ? -7.524 -7.599 1.888 1.00 89.44 158 ALA A C 1
ATOM 1286 O O . ALA A 1 158 ? -7.879 -7.951 3.018 1.00 89.44 158 ALA A O 1
ATOM 1287 N N . GLY A 1 159 ? -6.255 -7.340 1.554 1.00 85.25 159 GLY A N 1
ATOM 1288 C CA . GLY A 1 159 ? -5.111 -7.436 2.455 1.00 85.25 159 GLY A CA 1
ATOM 1289 C C . GLY A 1 159 ? -5.212 -6.453 3.612 1.00 85.25 159 GLY A C 1
ATOM 1290 O O . GLY A 1 159 ? -5.151 -6.871 4.764 1.00 85.25 159 GLY A O 1
ATOM 1291 N N . ILE A 1 160 ? -5.491 -5.178 3.330 1.00 89.75 160 ILE A N 1
ATOM 1292 C CA . ILE A 1 160 ? -5.622 -4.155 4.379 1.00 89.75 160 ILE A CA 1
ATOM 1293 C C . ILE A 1 160 ? -6.820 -4.413 5.307 1.00 89.75 160 ILE A C 1
ATOM 1295 O O . ILE A 1 160 ? -6.761 -4.138 6.502 1.00 89.75 160 ILE A O 1
ATOM 1299 N N . LEU A 1 161 ? -7.917 -4.988 4.800 1.00 89.38 161 LEU A N 1
ATOM 1300 C CA . LEU A 1 161 ? -9.057 -5.370 5.638 1.00 89.38 161 LEU A CA 1
ATOM 1301 C C . LEU A 1 161 ? -8.733 -6.555 6.554 1.00 89.38 161 LEU A C 1
ATOM 1303 O O . LEU A 1 161 ? -9.172 -6.588 7.705 1.00 89.38 161 LEU A O 1
ATOM 1307 N N . PHE A 1 162 ? -7.969 -7.525 6.051 1.00 86.62 162 PHE A N 1
ATOM 1308 C CA . PHE A 1 162 ? -7.499 -8.654 6.850 1.00 86.62 162 PHE A CA 1
ATOM 1309 C C . PHE A 1 162 ? -6.479 -8.213 7.907 1.00 86.62 162 PHE A C 1
ATOM 1311 O O . PHE A 1 162 ? -6.507 -8.689 9.037 1.00 86.62 162 PHE A O 1
ATOM 1318 N N . ASP A 1 163 ? -5.621 -7.263 7.560 1.00 83.62 163 ASP A N 1
ATOM 1319 C CA . ASP A 1 163 ? -4.709 -6.600 8.483 1.00 83.62 163 ASP A CA 1
ATOM 1320 C C . ASP A 1 163 ? -5.468 -5.874 9.609 1.00 83.62 163 ASP A C 1
ATOM 1322 O O . ASP A 1 163 ? -5.272 -6.169 10.791 1.00 83.62 163 ASP A O 1
ATOM 1326 N N . THR A 1 164 ? -6.445 -5.044 9.233 1.00 88.00 164 THR A N 1
ATOM 1327 C CA . THR A 1 164 ? -7.323 -4.311 10.161 1.00 88.00 164 THR A CA 1
ATOM 1328 C C . THR A 1 164 ? -8.013 -5.245 11.155 1.00 88.00 164 THR A C 1
ATOM 1330 O O . THR A 1 164 ? -8.150 -4.926 12.334 1.00 88.00 164 THR A O 1
ATOM 1333 N N . LEU A 1 165 ? -8.462 -6.417 10.701 1.00 87.50 165 LEU A N 1
ATOM 1334 C CA . LEU A 1 165 ? -9.085 -7.430 11.555 1.00 87.50 165 LEU A CA 1
ATOM 1335 C C . LEU A 1 165 ? -8.164 -7.876 12.705 1.00 87.50 165 LEU A C 1
ATOM 1337 O O . LEU A 1 165 ? -8.651 -8.119 13.817 1.00 87.50 165 LEU A O 1
ATOM 1341 N N . ILE A 1 166 ? -6.868 -8.020 12.424 1.00 84.69 166 ILE A N 1
ATOM 1342 C CA . ILE A 1 166 ? -5.858 -8.479 13.382 1.00 84.69 166 ILE A CA 1
ATOM 1343 C C . ILE A 1 166 ? -5.472 -7.328 14.321 1.00 84.69 166 ILE A C 1
ATOM 1345 O O . ILE A 1 166 ? -5.467 -7.515 15.542 1.00 84.69 166 ILE A O 1
ATOM 1349 N N . ASP A 1 167 ? -5.235 -6.137 13.771 1.00 86.31 167 ASP A N 1
ATOM 1350 C CA . ASP A 1 167 ? -4.583 -5.046 14.504 1.00 86.31 167 ASP A CA 1
ATOM 1351 C C . ASP A 1 167 ? -5.541 -4.101 15.218 1.00 86.31 167 ASP A C 1
ATOM 1353 O O . ASP A 1 167 ? -5.198 -3.594 16.283 1.00 86.31 167 ASP A O 1
ATOM 1357 N N . ASN A 1 168 ? -6.794 -3.974 14.766 1.00 91.62 168 ASN A N 1
ATOM 1358 C CA . ASN A 1 168 ? -7.732 -2.994 15.323 1.00 91.62 168 ASN A CA 1
ATOM 1359 C C . ASN A 1 168 ? -7.891 -3.084 16.856 1.00 91.62 168 ASN A C 1
ATOM 1361 O O . ASN A 1 168 ? -8.034 -2.067 17.529 1.00 91.62 168 ASN A O 1
ATOM 1365 N N . SER A 1 169 ? -7.825 -4.288 17.445 1.00 88.88 169 SER A N 1
ATOM 1366 C CA . SER A 1 169 ? -7.829 -4.454 18.911 1.00 88.88 169 SER A CA 1
ATOM 1367 C C . SER A 1 169 ? -6.676 -3.736 19.612 1.00 88.88 169 SER A C 1
ATOM 1369 O O . SER A 1 169 ? -6.822 -3.274 20.744 1.00 88.88 169 SER A O 1
ATOM 1371 N N . ARG A 1 170 ? -5.484 -3.797 19.023 1.00 88.69 170 ARG A N 1
ATOM 1372 C CA . ARG A 1 170 ? -4.260 -3.207 19.556 1.00 88.69 170 ARG A CA 1
ATOM 1373 C C . ARG A 1 170 ? -4.310 -1.699 19.349 1.00 88.69 170 ARG A C 1
ATOM 1375 O O . ARG A 1 170 ? -4.174 -0.982 20.334 1.00 88.69 170 ARG A O 1
ATOM 1382 N N . ASP A 1 171 ? -4.625 -1.266 18.138 1.00 89.25 171 ASP A N 1
ATOM 1383 C CA . ASP A 1 171 ? -4.632 0.144 17.745 1.00 89.25 171 ASP A CA 1
ATOM 1384 C C . ASP A 1 171 ? -5.688 0.927 18.544 1.00 89.25 171 ASP A C 1
ATOM 1386 O O . ASP A 1 171 ? -5.419 2.005 19.072 1.00 89.25 171 ASP A O 1
ATOM 1390 N N . PHE A 1 172 ? -6.872 0.337 18.765 1.00 90.56 172 PHE A N 1
ATOM 1391 C CA . PHE A 1 172 ? -7.895 0.925 19.636 1.00 90.56 172 PHE A CA 1
ATOM 1392 C C . PHE A 1 172 ? -7.417 1.048 21.089 1.00 90.56 172 PHE A C 1
ATOM 1394 O O . PHE A 1 172 ? -7.622 2.075 21.731 1.00 90.56 172 PHE A O 1
ATOM 1401 N N . ARG A 1 173 ? -6.751 0.016 21.632 1.00 89.94 173 ARG A N 1
ATOM 1402 C CA . ARG A 1 173 ? -6.221 0.053 23.010 1.00 89.94 173 ARG A CA 1
ATOM 1403 C C . ARG A 1 173 ? -5.111 1.087 23.192 1.00 89.94 173 ARG A C 1
ATOM 1405 O O . ARG A 1 173 ? -4.926 1.557 24.309 1.00 89.94 173 ARG A O 1
ATOM 1412 N N . ARG A 1 174 ? -4.389 1.423 22.123 1.00 85.69 174 ARG A N 1
ATOM 1413 C CA . ARG A 1 174 ? -3.352 2.462 22.108 1.00 85.69 174 ARG A CA 1
ATOM 1414 C C . ARG A 1 174 ? -3.894 3.864 21.814 1.00 85.69 174 ARG A C 1
ATOM 1416 O O . ARG A 1 174 ? -3.141 4.823 21.905 1.00 85.69 174 ARG A O 1
ATOM 1423 N N . GLY A 1 175 ? -5.181 3.995 21.485 1.00 85.94 175 GLY A N 1
ATOM 1424 C CA . GLY A 1 175 ? -5.789 5.274 21.104 1.00 85.94 175 GLY A CA 1
ATOM 1425 C C . GLY A 1 175 ? -5.412 5.752 19.696 1.00 85.94 175 GLY A C 1
ATOM 1426 O O . GLY A 1 175 ? -5.706 6.892 19.337 1.00 85.94 175 GLY A O 1
ATOM 1427 N N . GLU A 1 176 ? -4.796 4.891 18.884 1.00 85.44 176 GLU A N 1
ATOM 1428 C CA . GLU A 1 176 ? -4.421 5.188 17.495 1.00 85.44 176 GLU A CA 1
ATOM 1429 C C . GLU A 1 176 ? -5.664 5.271 16.592 1.00 85.44 176 GLU A C 1
ATOM 1431 O O . GLU A 1 176 ? -5.677 6.006 15.609 1.00 85.44 176 GLU A O 1
ATOM 1436 N N . THR A 1 177 ? -6.746 4.570 16.946 1.00 89.31 177 THR A N 1
ATOM 1437 C CA . THR A 1 177 ? -8.059 4.681 16.297 1.00 89.31 177 THR A CA 1
ATOM 1438 C C . THR A 1 177 ? -9.176 4.803 17.329 1.00 89.31 177 THR A C 1
ATOM 1440 O O . THR A 1 177 ? -9.098 4.243 18.422 1.00 89.31 177 THR A O 1
ATOM 1443 N N . GLN A 1 178 ? -10.255 5.499 16.966 1.00 92.19 178 GLN A N 1
ATOM 1444 C CA . GLN A 1 178 ? -11.460 5.610 17.794 1.00 92.19 178 GLN A CA 1
ATOM 1445 C C . GLN A 1 178 ? -12.435 4.436 17.611 1.00 92.19 178 GLN A C 1
ATOM 1447 O O . GLN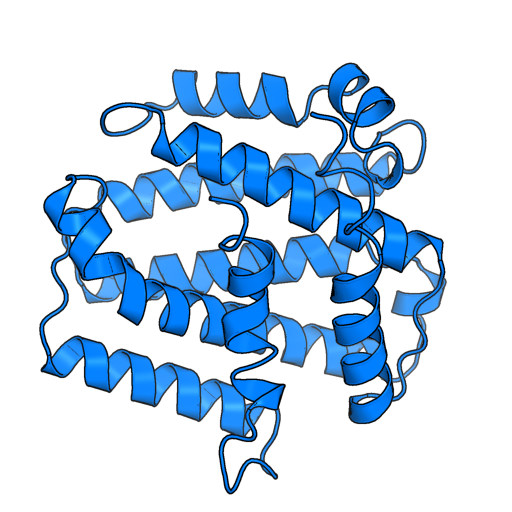 A 1 178 ? -13.405 4.317 18.358 1.00 92.19 178 GLN A O 1
ATOM 1452 N N . VAL A 1 179 ? -12.213 3.574 16.614 1.00 93.12 179 VAL A N 1
ATOM 1453 C CA . VAL A 1 179 ? -13.133 2.487 16.263 1.00 93.12 179 VAL A CA 1
ATOM 1454 C C . VAL A 1 179 ? -12.702 1.179 16.911 1.00 93.12 179 VAL A C 1
ATOM 1456 O O . VAL A 1 179 ? -11.636 0.646 16.610 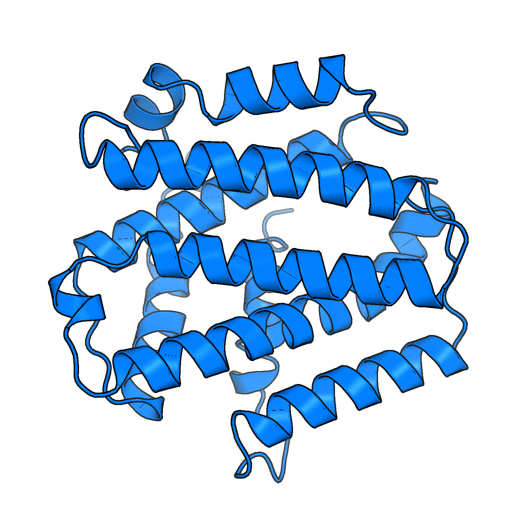1.00 93.12 179 VAL A O 1
ATOM 1459 N N . LYS A 1 180 ? -13.578 0.608 17.744 1.00 94.62 180 LYS A N 1
ATOM 1460 C CA . LYS A 1 180 ? -13.427 -0.748 18.281 1.00 94.62 180 LYS A CA 1
ATOM 1461 C C . LYS A 1 180 ? -14.344 -1.707 17.534 1.00 94.62 180 LYS A C 1
ATOM 1463 O O . LYS A 1 180 ? -15.547 -1.733 17.778 1.00 94.62 180 LYS A O 1
ATOM 1468 N N . LEU A 1 181 ? -13.769 -2.565 16.696 1.00 89.44 181 LEU A N 1
ATOM 1469 C CA . LEU A 1 181 ? -14.543 -3.564 15.962 1.00 89.44 181 LEU A CA 1
ATOM 1470 C C . LEU A 1 181 ? -15.059 -4.672 16.886 1.00 89.44 181 LEU A C 1
ATOM 1472 O O . LEU A 1 181 ? -14.277 -5.406 17.512 1.00 89.44 181 LEU A O 1
ATOM 1476 N N . SER A 1 182 ? -16.379 -4.844 16.899 1.00 89.38 182 SER A N 1
ATOM 1477 C CA . SER A 1 182 ? -17.063 -5.980 17.521 1.00 89.38 182 SER A CA 1
ATOM 1478 C C . SER A 1 182 ? -16.746 -7.301 16.805 1.00 89.38 182 SER A C 1
ATOM 1480 O O . SER A 1 182 ? -16.285 -7.319 15.663 1.00 89.38 182 SER A O 1
ATOM 1482 N N . LEU A 1 183 ? -17.035 -8.443 17.443 1.00 85.19 183 LEU A N 1
ATOM 1483 C CA . LEU A 1 183 ? -16.881 -9.759 16.803 1.00 85.19 183 LEU A CA 1
ATOM 1484 C C . LEU A 1 183 ? -17.699 -9.873 15.507 1.00 85.19 183 LEU A C 1
ATOM 1486 O O . LEU A 1 183 ? -17.203 -10.395 14.512 1.00 85.19 183 LEU A O 1
ATOM 1490 N N . GLN A 1 184 ? -18.926 -9.344 15.490 1.00 87.44 184 GLN A N 1
ATOM 1491 C CA . GLN A 1 184 ? -19.777 -9.367 14.299 1.00 87.44 184 GLN A CA 1
ATOM 1492 C C . GLN A 1 184 ? -19.147 -8.583 13.140 1.00 87.44 184 GLN A C 1
ATOM 1494 O O . GLN A 1 184 ? -19.172 -9.033 11.996 1.00 87.44 184 GLN A O 1
ATOM 1499 N N . GLU A 1 185 ? -18.549 -7.428 13.421 1.00 87.81 185 GLU A N 1
ATOM 1500 C CA . GLU A 1 185 ? -17.887 -6.606 12.404 1.00 87.81 185 GLU A CA 1
ATOM 1501 C C . GLU A 1 185 ? -16.605 -7.243 11.895 1.00 87.81 185 GLU A C 1
ATOM 1503 O O . GLU A 1 185 ? -16.351 -7.225 10.694 1.00 87.81 185 GLU A O 1
ATOM 1508 N N . ARG A 1 186 ? -15.852 -7.900 12.774 1.00 83.25 186 ARG A N 1
ATOM 1509 C CA . ARG A 1 186 ? -14.702 -8.722 12.389 1.00 83.25 186 ARG A CA 1
ATOM 1510 C C . ARG A 1 186 ? -15.097 -9.834 11.423 1.00 83.25 186 ARG A C 1
ATOM 1512 O O . ARG A 1 186 ? -14.462 -9.988 10.383 1.00 83.25 186 ARG A O 1
ATOM 1519 N N . PHE A 1 187 ? -16.187 -10.554 11.697 1.00 81.94 187 PHE A N 1
ATOM 1520 C CA . PHE A 1 187 ? -16.713 -11.549 10.757 1.00 81.94 187 PHE A CA 1
ATOM 1521 C C . PHE A 1 187 ? -17.173 -10.923 9.436 1.00 81.94 187 PHE A C 1
ATOM 1523 O O . PHE A 1 187 ? -16.922 -11.493 8.373 1.00 81.94 187 PHE A O 1
ATOM 1530 N N . ARG A 1 188 ? -17.792 -9.735 9.469 1.00 84.56 188 ARG A N 1
ATOM 1531 C CA . ARG A 1 188 ? -18.137 -8.993 8.244 1.00 84.56 188 ARG A CA 1
ATOM 1532 C C . ARG A 1 188 ? -16.892 -8.617 7.436 1.00 84.56 188 ARG A C 1
ATOM 1534 O O . ARG A 1 188 ? -16.935 -8.739 6.214 1.00 84.56 188 ARG A O 1
ATOM 1541 N N . LEU A 1 189 ? -15.795 -8.210 8.080 1.00 83.38 189 LEU A N 1
ATOM 1542 C CA . LEU A 1 189 ? -14.524 -7.931 7.403 1.00 83.38 189 LEU A CA 1
ATOM 1543 C C . LEU A 1 189 ? -13.944 -9.181 6.740 1.00 83.38 189 LEU A C 1
ATOM 1545 O O . LEU A 1 189 ? -13.620 -9.127 5.558 1.00 83.38 189 LEU A O 1
ATOM 1549 N N . ILE A 1 190 ? -13.910 -10.316 7.448 1.00 82.69 190 ILE A N 1
ATOM 1550 C CA . ILE A 1 190 ? -13.489 -11.606 6.873 1.00 82.69 190 ILE A CA 1
ATOM 1551 C C . ILE A 1 190 ? -14.329 -11.936 5.636 1.00 82.69 190 ILE A C 1
ATOM 1553 O O . ILE A 1 190 ? -13.779 -12.267 4.587 1.00 82.69 190 ILE A O 1
ATOM 1557 N N . GLY A 1 191 ? -15.656 -11.817 5.744 1.00 81.44 191 GLY A N 1
ATOM 1558 C CA . GLY A 1 191 ? -16.575 -12.067 4.635 1.00 81.44 191 GLY A CA 1
ATOM 1559 C C . GLY A 1 191 ? -16.297 -11.167 3.430 1.00 81.44 191 GLY A C 1
ATOM 1560 O O . GLY A 1 191 ? -16.205 -11.662 2.308 1.00 81.44 191 GLY A O 1
ATOM 1561 N N . ARG A 1 192 ? -16.094 -9.861 3.650 1.00 86.50 192 ARG A N 1
ATOM 1562 C CA . ARG A 1 192 ? -15.750 -8.898 2.590 1.00 86.50 192 ARG A CA 1
ATOM 1563 C C . ARG A 1 192 ? -14.412 -9.232 1.929 1.00 86.50 192 ARG A C 1
ATOM 1565 O O . ARG A 1 192 ? -14.375 -9.364 0.708 1.00 86.50 192 ARG A O 1
ATOM 1572 N N . SER A 1 193 ? -13.348 -9.443 2.707 1.00 85.00 193 SER A N 1
ATOM 1573 C CA . SER A 1 193 ? -12.038 -9.845 2.174 1.00 85.00 193 SER A CA 1
ATOM 1574 C C . SER A 1 193 ? -12.134 -11.145 1.375 1.00 85.00 193 SER A C 1
ATOM 1576 O O . SER A 1 193 ? -11.579 -11.238 0.283 1.00 85.00 193 SER A O 1
ATOM 1578 N N . ALA A 1 194 ? -12.881 -12.138 1.866 1.00 82.56 194 ALA A N 1
ATOM 1579 C CA . ALA A 1 194 ? -13.077 -13.409 1.175 1.00 82.56 194 ALA A CA 1
ATOM 1580 C C . ALA A 1 194 ? -13.829 -13.252 -0.156 1.00 82.56 194 ALA A C 1
ATOM 1582 O O . ALA A 1 194 ? -13.442 -13.874 -1.144 1.00 82.56 194 ALA A O 1
ATOM 1583 N N . ILE A 1 195 ? -14.867 -12.410 -0.207 1.00 86.06 195 ILE A N 1
ATOM 1584 C CA . ILE A 1 195 ? -15.598 -12.102 -1.446 1.00 86.06 195 ILE A CA 1
ATOM 1585 C C . ILE A 1 195 ? -14.661 -11.462 -2.474 1.00 86.06 195 ILE A C 1
ATOM 1587 O O . ILE A 1 195 ? -14.639 -11.899 -3.625 1.00 86.06 195 ILE A O 1
ATOM 1591 N N . ILE A 1 196 ? -13.852 -10.482 -2.058 1.00 86.25 196 ILE A N 1
ATOM 1592 C CA . ILE A 1 196 ? -12.884 -9.817 -2.940 1.00 86.25 196 ILE A CA 1
ATOM 1593 C C . ILE A 1 196 ? -11.858 -10.831 -3.469 1.00 86.25 196 ILE A C 1
ATOM 1595 O O . ILE A 1 196 ? -11.668 -10.942 -4.681 1.00 86.25 196 ILE A O 1
ATOM 1599 N N . MET A 1 197 ? -11.258 -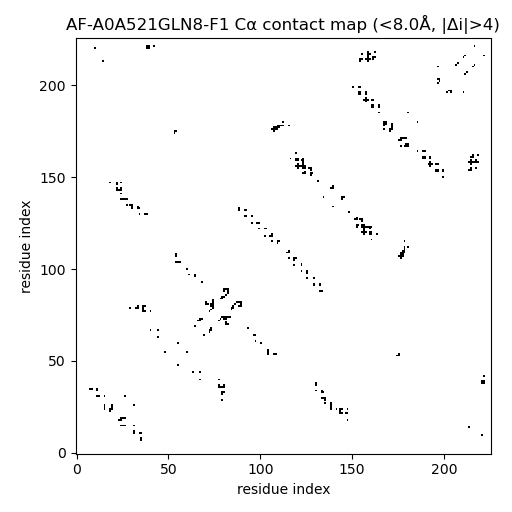11.634 -2.582 1.00 83.62 197 MET A N 1
ATOM 1600 C CA . MET A 1 197 ? -10.283 -12.664 -2.962 1.00 83.62 197 MET A CA 1
ATOM 1601 C C . MET A 1 197 ? -10.879 -13.711 -3.910 1.00 83.62 197 MET A C 1
ATOM 1603 O O . MET A 1 197 ? -10.228 -14.104 -4.875 1.00 83.62 197 MET A O 1
ATOM 1607 N N . LYS A 1 198 ? -12.127 -14.140 -3.684 1.00 82.50 198 LYS A N 1
ATOM 1608 C CA . LYS A 1 198 ? -12.835 -15.067 -4.578 1.00 82.50 198 LYS A CA 1
ATOM 1609 C C . LYS A 1 198 ? -13.119 -14.437 -5.944 1.00 82.50 198 LYS A C 1
ATOM 1611 O O . LYS A 1 198 ? -13.066 -15.139 -6.946 1.00 82.50 198 LYS A O 1
ATOM 1616 N N . GLY A 1 199 ? -13.401 -13.135 -5.994 1.00 83.69 199 GLY A N 1
ATOM 1617 C CA . GLY A 1 199 ? -13.584 -12.399 -7.247 1.00 83.69 199 GLY A CA 1
ATOM 1618 C C . GLY A 1 199 ? -12.304 -12.311 -8.083 1.00 83.69 199 GLY A C 1
ATOM 1619 O O . GLY A 1 199 ? -12.369 -12.422 -9.303 1.00 83.69 199 GLY A O 1
ATOM 1620 N N . VAL A 1 200 ? -11.147 -12.161 -7.432 1.00 81.75 200 VAL A N 1
ATOM 1621 C CA . VAL A 1 200 ? -9.829 -12.163 -8.092 1.00 81.75 200 VAL A CA 1
ATOM 1622 C C . VAL A 1 200 ? -9.421 -13.573 -8.515 1.00 81.75 200 VAL A C 1
ATOM 1624 O O . VAL A 1 200 ? -8.899 -13.786 -9.609 1.00 81.75 200 VAL A O 1
ATOM 1627 N N . TYR A 1 201 ? -9.675 -14.560 -7.658 1.00 77.00 201 TYR A N 1
ATOM 1628 C CA . TYR A 1 201 ? -9.238 -15.924 -7.894 1.00 77.00 201 TYR A CA 1
ATOM 1629 C C . TYR A 1 201 ? -10.353 -16.931 -7.574 1.00 77.00 201 TYR A C 1
ATOM 1631 O O . TYR A 1 201 ? -10.362 -17.556 -6.512 1.00 77.00 201 TYR A O 1
ATOM 1639 N N . PRO A 1 202 ? -11.300 -17.151 -8.505 1.00 67.00 202 PRO A N 1
ATOM 1640 C CA . PRO A 1 202 ? -12.497 -17.962 -8.257 1.00 67.00 202 PRO A CA 1
ATOM 1641 C C . PRO A 1 202 ? -12.192 -19.441 -7.985 1.00 67.00 202 PRO A C 1
ATOM 1643 O O . PRO A 1 202 ? -13.002 -20.139 -7.377 1.00 67.00 202 PRO A O 1
ATOM 1646 N N . LYS A 1 203 ? -10.998 -19.916 -8.368 1.00 57.03 203 LYS A N 1
ATOM 1647 C CA . LYS A 1 203 ? -10.501 -21.266 -8.057 1.00 57.03 203 LYS A CA 1
ATOM 1648 C C . LYS A 1 203 ? -10.026 -21.429 -6.600 1.00 57.03 203 LYS A C 1
ATOM 1650 O O . LYS A 1 203 ? -9.645 -22.534 -6.214 1.00 57.03 203 LYS A O 1
ATOM 1655 N N . LEU A 1 204 ? -10.081 -20.384 -5.763 1.00 53.31 204 LEU A N 1
ATOM 1656 C CA . LEU A 1 204 ? -9.973 -20.479 -4.297 1.00 53.31 204 LEU A CA 1
ATOM 1657 C C . LEU A 1 204 ? -11.223 -21.155 -3.709 1.00 53.31 204 LEU A C 1
ATOM 1659 O O . LEU A 1 204 ? -12.038 -20.538 -3.033 1.00 53.31 204 LEU A O 1
ATOM 1663 N N . ILE A 1 205 ? -11.380 -22.454 -3.949 1.00 43.72 205 ILE A N 1
ATOM 1664 C CA . ILE A 1 205 ? -12.379 -23.280 -3.247 1.00 43.72 205 ILE A CA 1
ATOM 1665 C C . ILE A 1 205 ? -11.847 -23.690 -1.855 1.00 43.72 205 ILE A C 1
ATOM 1667 O O . ILE A 1 205 ? -12.594 -24.121 -0.982 1.00 43.72 205 ILE A O 1
ATOM 1671 N N . ARG A 1 206 ? -10.551 -23.468 -1.596 1.00 42.31 206 ARG A N 1
ATOM 1672 C CA . ARG A 1 206 ? -9.921 -23.499 -0.270 1.00 42.31 206 ARG A CA 1
ATOM 1673 C C . ARG A 1 206 ? -8.921 -22.349 -0.200 1.00 42.31 206 ARG A C 1
ATOM 1675 O O . ARG A 1 206 ? -8.138 -22.243 -1.147 1.00 42.31 206 ARG A O 1
ATOM 1682 N N . PRO A 1 207 ? -8.903 -21.507 0.852 1.00 39.59 207 PRO A N 1
ATOM 1683 C CA . PRO A 1 207 ? -7.850 -20.516 1.018 1.00 39.59 207 PRO A CA 1
ATOM 1684 C C . PRO A 1 207 ? -6.527 -21.267 1.143 1.00 39.59 207 PRO A C 1
ATOM 1686 O O . PRO A 1 207 ? -6.197 -21.813 2.193 1.00 39.59 207 PRO A O 1
ATOM 1689 N N . LYS A 1 208 ? -5.783 -21.379 0.037 1.00 39.22 208 LYS A N 1
ATOM 1690 C CA . LYS A 1 208 ? -4.417 -21.880 0.110 1.00 39.22 208 LYS A CA 1
ATOM 1691 C C . LYS A 1 208 ? -3.644 -20.907 1.007 1.00 39.22 208 LYS A C 1
ATOM 1693 O O . LYS A 1 208 ? -3.870 -19.696 0.901 1.00 39.22 208 LYS A O 1
ATOM 1698 N N . PRO A 1 209 ? -2.680 -21.397 1.804 1.00 4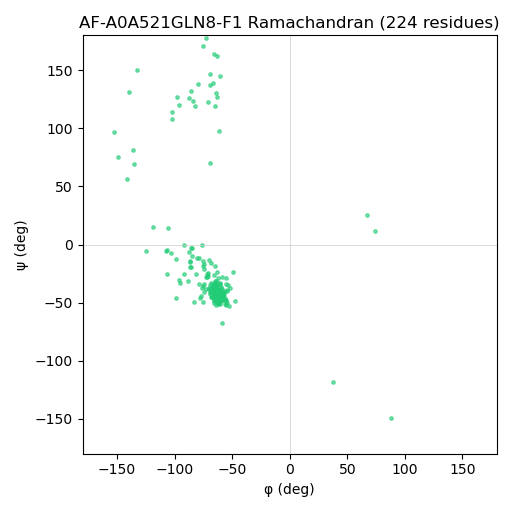1.03 209 PRO A N 1
ATOM 1699 C CA . PRO A 1 209 ? -1.764 -20.546 2.556 1.00 41.03 209 PRO A CA 1
ATOM 1700 C C . PRO A 1 209 ? -1.132 -19.452 1.694 1.00 41.03 209 PRO A C 1
ATOM 1702 O O . PRO A 1 209 ? -0.766 -18.432 2.235 1.00 41.03 209 PRO A O 1
ATOM 1705 N N . LEU A 1 210 ? -1.063 -19.646 0.369 1.00 39.72 210 LEU A N 1
ATOM 1706 C CA . LEU A 1 210 ? -0.521 -18.738 -0.646 1.00 39.72 210 LEU A CA 1
ATOM 1707 C C . LEU A 1 210 ? -1.346 -17.473 -0.947 1.00 39.72 210 LEU A C 1
ATOM 1709 O O . LEU A 1 210 ? -0.783 -16.479 -1.396 1.00 39.72 210 LEU A O 1
ATOM 1713 N N . VAL A 1 211 ? -2.656 -17.486 -0.696 1.00 42.97 211 VAL A N 1
ATOM 1714 C CA . VAL A 1 211 ? -3.513 -16.290 -0.833 1.00 42.97 211 VAL A CA 1
ATOM 1715 C C . VAL A 1 211 ? -3.686 -15.594 0.506 1.00 42.97 211 VAL A C 1
ATOM 1717 O O . VAL A 1 211 ? -3.748 -14.370 0.540 1.00 42.97 211 VAL A O 1
ATOM 1720 N N . ILE A 1 212 ? -3.650 -16.375 1.595 1.00 43.97 212 ILE A N 1
ATOM 1721 C CA . ILE A 1 212 ? -3.403 -15.850 2.937 1.00 43.97 212 ILE A CA 1
ATOM 1722 C C . ILE A 1 212 ? -2.047 -15.148 2.908 1.00 43.97 212 ILE A C 1
ATOM 1724 O O . ILE A 1 212 ? -2.105 -13.944 2.871 1.00 43.97 212 ILE A O 1
ATOM 1728 N N . LEU A 1 213 ? -0.886 -15.797 2.738 1.00 39.22 213 LEU A N 1
ATOM 1729 C CA . LEU A 1 213 ? -0.020 -15.466 1.594 1.00 39.22 213 LEU A CA 1
ATOM 1730 C C . LEU A 1 213 ? 0.074 -14.004 1.186 1.00 39.22 213 LEU A C 1
ATOM 1732 O O . LEU A 1 213 ? 0.458 -13.191 1.998 1.00 39.22 213 LEU A O 1
ATOM 1736 N N . LEU A 1 214 ? -0.354 -13.730 -0.052 1.00 43.22 214 LEU A N 1
ATOM 1737 C CA . LEU A 1 214 ? -0.527 -12.418 -0.695 1.00 43.22 214 LEU A CA 1
ATOM 1738 C C . LEU A 1 214 ? -1.270 -11.377 0.159 1.00 43.22 214 LEU A C 1
ATOM 1740 O O . LEU A 1 214 ? -0.784 -10.259 0.304 1.00 43.22 214 LEU A O 1
ATOM 1744 N N . ALA A 1 215 ? -2.421 -11.731 0.743 1.00 44.53 215 ALA A N 1
ATOM 1745 C CA . ALA A 1 215 ? -3.230 -10.812 1.554 1.00 44.53 215 ALA A CA 1
ATOM 1746 C C . ALA A 1 215 ? -2.549 -10.450 2.886 1.00 44.53 215 ALA A C 1
ATOM 1748 O O . ALA A 1 215 ? -2.632 -9.327 3.367 1.00 44.53 215 ALA A O 1
ATOM 1749 N N . THR A 1 216 ? -1.829 -11.409 3.453 1.00 41.97 216 THR A N 1
ATOM 1750 C CA . THR A 1 216 ? -1.025 -11.288 4.660 1.00 41.97 216 THR A CA 1
ATOM 1751 C C . THR A 1 216 ? 0.350 -10.785 4.303 1.00 41.97 216 THR A C 1
ATOM 1753 O O . THR A 1 216 ? 1.018 -10.385 5.219 1.00 41.97 216 THR A O 1
ATOM 1756 N N . SER A 1 217 ? 0.816 -10.787 3.053 1.00 41.50 217 SER A N 1
ATOM 1757 C CA . SER A 1 217 ? 2.190 -10.446 2.679 1.00 41.50 217 SER A CA 1
ATOM 1758 C C . SER A 1 217 ? 2.345 -9.014 2.190 1.00 41.50 217 SER A C 1
ATOM 1760 O O . SER A 1 217 ? 3.447 -8.483 2.281 1.00 41.50 217 SER A O 1
ATOM 1762 N N . VAL A 1 218 ? 1.233 -8.327 1.906 1.00 43.88 218 VAL A N 1
ATOM 1763 C CA . VAL A 1 218 ? 1.165 -6.872 2.132 1.00 43.88 218 VAL A CA 1
ATOM 1764 C C . VAL A 1 218 ? 1.603 -6.550 3.573 1.00 43.88 218 VAL A C 1
ATOM 1766 O O . VAL A 1 218 ? 2.385 -5.635 3.765 1.00 43.88 218 VAL A O 1
ATOM 1769 N N . LYS A 1 219 ? 1.246 -7.387 4.561 1.00 40.59 219 LYS A N 1
ATOM 1770 C CA . LYS A 1 219 ? 1.623 -7.231 5.979 1.00 40.59 219 LYS A CA 1
ATOM 1771 C C . LYS A 1 219 ? 2.867 -8.016 6.442 1.00 40.59 219 LYS A C 1
ATOM 1773 O O . LYS A 1 219 ? 3.620 -7.541 7.261 1.00 40.59 219 LYS A O 1
ATOM 1778 N N . VAL A 1 220 ? 3.179 -9.205 5.934 1.00 41.09 220 VAL A N 1
ATOM 1779 C CA . VAL A 1 220 ? 4.342 -10.022 6.337 1.00 41.09 220 VAL A CA 1
ATOM 1780 C C . VAL A 1 220 ? 5.605 -9.375 5.800 1.00 41.09 220 VAL A C 1
ATOM 1782 O O . VAL A 1 220 ? 6.651 -9.543 6.419 1.00 41.09 220 VAL A O 1
ATOM 1785 N N . ALA A 1 221 ? 5.500 -8.603 4.709 1.00 40.47 221 ALA A N 1
ATOM 1786 C CA . ALA A 1 221 ? 6.474 -7.579 4.379 1.00 40.47 221 ALA A CA 1
ATOM 1787 C C . ALA A 1 221 ? 6.701 -6.631 5.574 1.00 40.47 221 ALA A C 1
ATOM 1789 O O . ALA A 1 221 ? 7.842 -6.542 6.012 1.00 40.47 221 ALA A O 1
ATOM 1790 N N . LEU A 1 222 ? 5.632 -6.059 6.140 1.00 39.06 222 LEU A N 1
ATOM 1791 C CA . LEU A 1 222 ? 5.619 -5.074 7.231 1.00 39.06 222 LEU A CA 1
ATOM 1792 C C . LEU A 1 222 ? 5.964 -5.598 8.650 1.00 39.06 222 LEU A C 1
ATOM 1794 O O . LEU A 1 222 ? 6.508 -4.846 9.444 1.00 39.06 222 LEU A O 1
ATOM 1798 N N . ASP A 1 223 ? 5.715 -6.868 8.994 1.00 36.47 223 ASP A N 1
ATOM 1799 C CA . ASP A 1 223 ? 5.484 -7.236 10.412 1.00 36.47 223 ASP A CA 1
ATOM 1800 C C . ASP A 1 223 ? 6.477 -8.239 11.043 1.00 36.47 223 ASP A C 1
ATOM 1802 O O . ASP A 1 223 ? 6.196 -8.836 12.084 1.00 36.47 223 ASP A O 1
ATOM 1806 N N . ARG A 1 224 ? 7.644 -8.507 10.433 1.00 35.81 224 ARG A N 1
ATOM 1807 C CA . ARG A 1 224 ? 8.623 -9.467 11.004 1.00 35.81 224 ARG A CA 1
ATOM 1808 C C . ARG A 1 224 ? 10.075 -8.997 10.975 1.00 35.81 224 ARG A C 1
ATOM 1810 O O . ARG A 1 224 ? 10.901 -9.611 10.301 1.00 35.81 224 ARG A O 1
ATOM 1817 N N . THR A 1 225 ? 10.353 -7.986 11.790 1.00 35.69 225 THR A N 1
ATOM 1818 C CA . THR A 1 225 ? 11.635 -7.739 12.476 1.00 35.69 225 THR A CA 1
ATOM 1819 C C . THR A 1 225 ? 11.341 -7.026 13.798 1.00 35.69 225 THR A C 1
ATOM 1821 O O . THR A 1 225 ? 11.503 -5.817 13.923 1.00 35.69 225 THR A O 1
ATOM 1824 N N . LYS A 1 226 ? 10.841 -7.787 14.770 1.00 35.34 226 LYS A N 1
ATOM 1825 C CA . LYS A 1 226 ? 11.136 -7.559 16.185 1.00 35.34 226 LYS A CA 1
ATOM 1826 C C . LYS A 1 226 ? 11.993 -8.721 16.647 1.00 35.34 226 LYS A C 1
ATOM 1828 O O . LYS A 1 226 ? 11.709 -9.845 16.165 1.00 35.34 226 LYS A O 1
#

Nearest PDB structures (foldseek):
  2j1p-assembly1_B  TM=5.367E-01  e=2.918E-01  Sinapis alba
  7w74-assembly2_B  TM=3.038E-01  e=5.016E+00  Pseudomonas putida
  6n4n-assembly2_C  TM=2.547E-01  e=3.675E+00  synthetic construct
  1e12-assembly1_A  TM=2.917E-01  e=5.992E+00  Halobacterium salinarum

Secondary structure (DSSP, 8-state):
-TTSGGGTHHHHHHHHHHHHHHH-----HHHHHHHHHHHHHHHHHHHHHHHSSS---HHHHHHHHHHHT-HHHHHHH-GGGSTTT-HHHHHHHHHHHHHHHHHHHHHHH---HHHHHHHHHHHHHHHHHHHHHT--HHHHTSTTHHHHHHHHHHHHHHHHHHHHHHHHHHHHHHTS-S----HHHHHHHHHHHHHHHHHH-TT-SS--HHHHHHHHHHHHHHS---

Mean predicted aligned error: 7.49 Å

Foldseek 3Di:
DVVVVPPQQPQLVLVQVVLCVQQVFHADPLLSLQLSLLLVLVLVLVVVCVPDQAADDPVNLVVSLCVSLPLVNCVVRPVSQHCVNPVVLSVLLSVLSNVLSVLLNVLLPDQDPVSNLVSLLVNLLSSLVNSLSSGDPVRVPDPRNVLSSVLSSLLSSLLSLLVCLVCVVVCCVSSSHNYDDDPVNSVVSVVSSVVSLCVSPVVPPDPDVCSCVSSCSSVVSNPPDD

Solvent-accessible surface area (backbone atoms only — not comparable to full-atom values): 12230 Å² total; per-residue (Å²): 124,80,78,67,72,81,60,62,70,71,56,49,57,50,54,46,48,50,44,23,76,76,48,71,46,76,75,54,69,65,30,49,46,21,40,42,36,49,58,50,50,51,39,56,51,52,51,55,60,68,71,43,89,64,78,72,51,74,67,59,48,50,51,52,47,50,58,71,66,26,60,69,52,20,50,75,78,25,47,68,58,8,48,92,70,36,50,69,49,28,57,51,48,52,55,50,51,55,49,49,54,56,48,51,46,54,42,35,69,33,68,48,64,70,58,36,54,53,46,42,32,51,48,17,32,51,55,32,49,53,54,58,56,42,49,44,71,73,49,64,65,38,91,44,31,68,61,45,53,58,40,44,27,47,44,22,24,24,13,38,40,56,47,46,62,70,42,35,70,56,37,31,74,72,60,52,26,64,42,74,79,49,72,70,52,42,51,50,39,53,51,50,25,50,52,46,49,34,71,65,39,70,84,56,85,56,86,47,69,68,55,49,38,57,29,44,38,72,42,56,71,62,70,74,85,129

pLDDT: mean 81.62, std 17.45, range [34.47, 97.31]

Sequence (226 aa):
MEEVERRRPSRVGRYSAIAGDLYGITFDVETNAAWADFIHLTQIMDAALDDTPGWLNEQESEELLKKYIDPQFLEAEFPSLAPSHNPEHYDRLKTMAQRLMRLNRYIKQTSSHERYVSLKQLEGRCYAQMILACCSQDIMAQANYQKFANDFIKLGEAGILFDTLIDNSRDFRRGETQVKLSLQERFRLIGRSAIIMKGVYPKLIRPKPLVILLATSVKVALDRTK

Radius of gyration: 17.37 Å; Cα contacts (8 Å, |Δi|>4): 239; chains: 1; bounding box: 44×44×46 Å